Protein AF-A0A955DBL5-F1 (afdb_monomer_lite)

Radius of gyration: 21.79 Å; chains: 1; bounding box: 39×86×60 Å

Foldseek 3Di:
DDDDDDDDDDDDDDDDDDPPPDDPPVPFPLADPPPPQPAQDQDPPQQRWWWFQFPVRDTDTDSADEADPVQWPVVLLVQLVCLLVVDDDLVVSLVSNLVSLQVQFQADFQPDPVLLVLVVVVCVVLVNDDRNRRKTWPQDSVNSSVCSVFSKIKGKKWKAAHHDQQRWWKFKDKPNHTTTIHTHYHVTGIRIDTDGPPDKIKIKIATRDDSPDAHWMWIQHNRGIITGHGHDHGDMDIHTYDPDD

pLDDT: mean 73.77, std 20.15, range [29.73, 94.12]

Sequence (245 aa):
MIAAGLAAVGWFAWTGTHPPASLDETQFPNWSAHVEPVTASYDPQGSANLRHVSPGGAISSVGSIGFGDADLDRETTGRIRAVLAGGGTPDEQASQAVAIMKAANPLPAITDPAALKSATEKAKAIGMTYDVAAPEPSVTDGMARGVLRGDPSFVHVFLFDNCAQDGDVVLVKINGSPFAMVPITHIGTTVSVPVPAGGATTISIEGVHDGGGGITVACRTSRGDYFTRVMAPGDEQPIGIAGGR

Structure (mmCIF, N/CA/C/O backbone):
data_AF-A0A955DBL5-F1
#
_entry.id   AF-A0A955DBL5-F1
#
loop_
_atom_site.group_PDB
_atom_site.id
_atom_site.type_symbol
_atom_site.label_atom_id
_atom_site.label_alt_id
_atom_site.label_comp_id
_atom_site.label_asym_id
_atom_site.label_entity_id
_atom_site.label_seq_id
_atom_site.pdbx_PDB_ins_code
_atom_site.Cartn_x
_atom_site.Cartn_y
_atom_site.Cartn_z
_atom_site.occupancy
_atom_site.B_iso_or_equiv
_atom_site.auth_seq_id
_atom_site.auth_comp_id
_atom_site.auth_asym_id
_atom_site.auth_atom_id
_atom_site.pdbx_PDB_model_num
ATOM 1 N N . MET A 1 1 ? -5.164 65.889 -15.338 1.00 34.78 1 MET A N 1
ATOM 2 C CA . MET A 1 1 ? -4.924 65.846 -16.799 1.00 34.78 1 MET A CA 1
ATOM 3 C C . MET A 1 1 ? -4.276 64.499 -17.093 1.00 34.78 1 MET A C 1
ATOM 5 O O . MET A 1 1 ? -3.331 64.180 -16.391 1.00 34.78 1 MET A O 1
ATOM 9 N N . ILE A 1 2 ? -5.007 63.573 -17.734 1.00 33.62 2 ILE A N 1
ATOM 10 C CA . ILE A 1 2 ? -4.854 63.149 -19.153 1.00 33.62 2 ILE A CA 1
ATOM 11 C C . ILE A 1 2 ? -3.461 62.549 -19.419 1.00 33.62 2 ILE A C 1
ATOM 13 O O . ILE A 1 2 ? -2.484 63.207 -19.105 1.00 33.62 2 ILE A O 1
ATOM 17 N N . ALA A 1 3 ? -3.236 61.441 -20.122 1.00 34.56 3 ALA A N 1
ATOM 18 C CA . ALA A 1 3 ? -3.919 60.202 -20.519 1.00 34.56 3 ALA A CA 1
ATOM 19 C C . ALA A 1 3 ? -2.928 59.512 -21.490 1.00 34.56 3 ALA A C 1
ATOM 21 O O . ALA A 1 3 ? -2.175 60.224 -22.147 1.00 34.56 3 ALA A O 1
ATOM 22 N N . ALA A 1 4 ? -3.040 58.182 -21.640 1.00 37.19 4 ALA A N 1
ATOM 23 C CA . ALA A 1 4 ? -2.564 57.351 -22.767 1.00 37.19 4 ALA A CA 1
ATOM 24 C C . ALA A 1 4 ? -1.036 57.317 -23.030 1.00 37.19 4 ALA A C 1
ATOM 26 O O . ALA A 1 4 ? -0.356 58.327 -23.008 1.00 37.19 4 ALA A O 1
ATOM 27 N N . GLY A 1 5 ? -0.376 56.195 -23.305 1.00 30.97 5 GLY A N 1
ATOM 28 C CA . GLY A 1 5 ? -0.800 54.897 -23.822 1.00 30.97 5 GLY A CA 1
ATOM 29 C C . GLY A 1 5 ? 0.126 54.551 -24.994 1.00 30.97 5 GLY A C 1
ATOM 30 O O . GLY A 1 5 ? 0.326 55.405 -25.848 1.00 30.97 5 GLY A O 1
ATOM 31 N N . LEU A 1 6 ? 0.699 53.344 -25.025 1.00 32.66 6 LEU A N 1
ATOM 32 C CA . LEU A 1 6 ? 0.884 52.523 -26.232 1.00 32.66 6 LEU A CA 1
ATOM 33 C C . LEU A 1 6 ? 1.593 51.208 -25.890 1.00 32.66 6 LEU A C 1
ATOM 35 O O . LEU A 1 6 ? 2.616 51.170 -25.213 1.00 32.66 6 LEU A O 1
ATOM 39 N N . ALA A 1 7 ? 0.980 50.136 -26.376 1.00 37.91 7 ALA A N 1
ATOM 40 C CA . ALA A 1 7 ? 1.424 48.760 -26.297 1.00 37.91 7 ALA A CA 1
ATOM 41 C C . ALA A 1 7 ? 2.537 48.469 -27.314 1.00 37.91 7 ALA A C 1
ATOM 43 O O . ALA A 1 7 ? 2.541 49.023 -28.412 1.00 37.91 7 ALA A O 1
ATOM 44 N N . ALA A 1 8 ? 3.396 47.505 -26.988 1.00 33.94 8 ALA A N 1
ATOM 45 C CA . ALA A 1 8 ? 4.136 46.732 -27.976 1.00 33.94 8 ALA A CA 1
ATOM 46 C C . ALA A 1 8 ? 4.040 45.251 -27.593 1.00 33.94 8 ALA A C 1
ATOM 48 O O . ALA A 1 8 ? 4.604 44.800 -26.599 1.00 33.94 8 ALA A O 1
ATOM 49 N N . VAL A 1 9 ? 3.248 44.523 -28.377 1.00 39.44 9 VAL A N 1
ATOM 50 C CA . VAL A 1 9 ? 3.095 43.070 -28.339 1.00 39.44 9 VAL A CA 1
ATOM 51 C C . VAL A 1 9 ? 4.329 42.467 -29.006 1.00 39.44 9 VAL A C 1
ATOM 53 O O . VAL A 1 9 ? 4.507 42.599 -30.214 1.00 39.44 9 VAL A O 1
ATOM 56 N N . GLY A 1 10 ? 5.193 41.828 -28.219 1.00 29.73 10 GLY A N 1
ATOM 57 C CA . GLY A 1 10 ? 6.294 41.016 -28.727 1.00 29.73 10 GLY A CA 1
ATOM 58 C C . GLY A 1 10 ? 5.822 39.586 -28.963 1.00 29.73 10 GLY A C 1
ATOM 59 O O . GLY A 1 10 ? 5.636 38.831 -28.014 1.00 29.73 10 GLY A O 1
ATOM 60 N N . TRP A 1 11 ? 5.617 39.225 -30.229 1.00 30.78 11 TRP A N 1
ATOM 61 C CA . TRP A 1 11 ? 5.522 37.837 -30.675 1.00 30.78 11 TRP A CA 1
ATOM 62 C C . TRP A 1 11 ? 6.823 37.099 -30.333 1.00 30.78 11 TRP A C 1
ATOM 64 O O . TRP A 1 11 ? 7.868 37.411 -30.902 1.00 30.78 11 TRP A O 1
ATOM 74 N N . PHE A 1 12 ? 6.760 36.096 -29.457 1.00 33.59 12 PHE A N 1
ATOM 75 C CA . PHE A 1 12 ? 7.783 35.055 -29.401 1.00 33.59 12 PHE A CA 1
ATOM 76 C C . PHE A 1 12 ? 7.292 33.852 -30.197 1.00 33.59 12 PHE A C 1
ATOM 78 O O . PHE A 1 12 ? 6.294 33.216 -29.859 1.00 33.59 12 PHE A O 1
ATOM 85 N N . ALA A 1 13 ? 7.997 33.589 -31.294 1.00 31.33 13 ALA A N 1
ATOM 86 C CA . ALA A 1 13 ? 7.850 32.391 -32.093 1.00 31.33 13 ALA A CA 1
ATOM 87 C C . ALA A 1 13 ? 8.197 31.168 -31.234 1.00 31.33 13 ALA A C 1
ATOM 89 O O . ALA A 1 13 ? 9.297 31.054 -30.697 1.00 31.33 13 ALA A O 1
ATOM 90 N N . TRP A 1 14 ? 7.232 30.264 -31.105 1.00 33.47 14 TRP A N 1
ATOM 91 C CA . TRP A 1 14 ? 7.403 28.953 -30.501 1.00 33.47 14 TRP A CA 1
ATOM 92 C C . TRP A 1 14 ? 8.146 28.056 -31.496 1.00 33.47 14 TRP A C 1
ATOM 94 O O . TRP A 1 14 ? 7.562 27.537 -32.445 1.00 33.47 14 TRP A O 1
ATOM 104 N N . THR A 1 15 ? 9.458 27.923 -31.314 1.00 36.88 15 THR A N 1
ATOM 105 C CA . THR A 1 15 ? 10.279 26.933 -32.016 1.00 36.88 15 THR A CA 1
ATOM 106 C C . THR A 1 15 ? 10.613 25.804 -31.050 1.00 36.88 15 THR A C 1
ATOM 108 O O . THR A 1 15 ? 11.369 26.020 -30.110 1.00 36.88 15 THR A O 1
ATOM 111 N N . GLY A 1 16 ? 10.033 24.627 -31.298 1.00 33.28 16 GLY A N 1
ATOM 112 C CA . GLY A 1 16 ? 10.517 23.313 -30.865 1.00 33.28 16 GLY A CA 1
ATOM 113 C C . GLY A 1 16 ? 10.947 23.192 -29.405 1.00 33.28 16 GLY A C 1
ATOM 114 O O . GLY A 1 16 ? 12.122 23.342 -29.082 1.00 33.28 16 GLY A O 1
ATOM 115 N N . THR A 1 17 ? 10.020 22.812 -28.530 1.00 34.62 17 THR A N 1
ATOM 116 C CA . THR A 1 17 ? 10.381 22.232 -27.235 1.00 34.62 17 THR A CA 1
ATOM 117 C C . THR A 1 17 ? 11.065 20.889 -27.481 1.00 34.62 17 THR A C 1
ATOM 119 O O . THR A 1 17 ? 10.401 19.887 -27.744 1.00 34.62 17 THR A O 1
ATOM 122 N N . HIS A 1 18 ? 12.395 20.859 -27.397 1.00 32.03 18 HIS A N 1
ATOM 123 C CA . HIS A 1 18 ? 13.068 19.641 -26.966 1.00 32.03 18 HIS A CA 1
ATOM 124 C C . HIS A 1 18 ? 12.490 19.263 -25.592 1.00 32.03 18 HIS A C 1
ATOM 126 O O . HIS A 1 18 ? 12.343 20.161 -24.753 1.00 32.03 18 HIS A O 1
ATOM 132 N N . PRO A 1 19 ? 12.128 17.991 -25.344 1.00 35.56 19 PRO A N 1
ATOM 133 C CA . PRO A 1 19 ? 11.861 17.557 -23.981 1.00 35.56 19 PRO A CA 1
ATOM 134 C C . PRO A 1 19 ? 13.089 17.901 -23.121 1.00 35.56 19 PRO A C 1
ATOM 136 O O . PRO A 1 19 ? 14.216 17.837 -23.631 1.00 35.56 19 PRO A O 1
ATOM 139 N N . PRO A 1 20 ? 12.905 18.336 -21.860 1.00 42.91 20 PRO A N 1
ATOM 140 C CA . PRO A 1 20 ? 14.033 18.564 -20.966 1.00 42.91 20 PRO A CA 1
ATOM 141 C C . PRO A 1 20 ? 14.904 17.306 -20.951 1.00 42.91 20 PRO A C 1
ATOM 143 O O . PRO A 1 20 ? 14.376 16.196 -20.978 1.00 42.91 20 PRO A O 1
ATOM 146 N N . ALA A 1 21 ? 16.228 17.492 -20.983 1.00 43.44 21 ALA A N 1
ATOM 147 C CA . ALA A 1 21 ? 17.183 16.391 -20.943 1.00 43.44 21 ALA A CA 1
ATOM 148 C C . ALA A 1 21 ? 16.778 15.424 -19.824 1.00 43.44 21 ALA A C 1
ATOM 150 O O . ALA A 1 21 ? 16.619 15.853 -18.679 1.00 43.44 21 ALA A O 1
ATOM 151 N N . SER A 1 22 ? 16.559 14.157 -20.181 1.00 47.81 22 SER A N 1
ATOM 152 C CA . SER A 1 22 ? 16.292 13.082 -19.229 1.00 47.81 22 SER A CA 1
ATOM 153 C C . SER A 1 22 ? 17.330 13.170 -18.115 1.00 47.81 22 SER A C 1
ATOM 155 O O . SER A 1 22 ? 18.531 13.227 -18.396 1.00 47.81 22 SER A O 1
ATOM 157 N N . LEU A 1 23 ? 16.870 13.259 -16.867 1.00 47.00 23 LEU A N 1
ATOM 158 C CA . LEU A 1 23 ? 17.751 13.206 -15.705 1.00 47.00 23 LEU A CA 1
ATOM 159 C C . LEU A 1 23 ? 18.610 11.944 -15.827 1.00 47.00 23 LEU A C 1
ATOM 161 O O . LEU A 1 23 ? 18.081 10.887 -16.142 1.00 47.00 23 LEU A O 1
ATOM 165 N N . ASP A 1 24 ? 19.923 12.052 -15.622 1.00 53.31 24 ASP A N 1
ATOM 166 C CA . ASP A 1 24 ? 20.815 10.889 -15.637 1.00 53.31 24 ASP A CA 1
ATOM 167 C C . ASP A 1 24 ? 20.420 9.937 -14.500 1.00 53.31 24 ASP A C 1
ATOM 169 O O . ASP A 1 24 ? 20.676 10.203 -13.329 1.00 53.31 24 ASP A O 1
ATOM 173 N N . GLU A 1 25 ? 19.726 8.855 -14.833 1.00 42.34 25 GLU A N 1
ATOM 174 C CA . GLU A 1 25 ? 19.093 7.944 -13.874 1.00 42.34 25 GLU A CA 1
ATOM 175 C C . GLU A 1 25 ? 20.112 7.181 -13.014 1.00 42.34 25 GLU A C 1
ATOM 177 O O . GLU A 1 25 ? 19.779 6.715 -11.924 1.00 42.34 25 GLU A O 1
ATOM 182 N N . THR A 1 26 ? 21.379 7.132 -13.441 1.00 48.72 26 THR A N 1
ATOM 183 C CA . THR A 1 26 ? 22.472 6.462 -12.716 1.00 48.72 26 THR A CA 1
ATOM 184 C C . THR A 1 26 ? 22.839 7.139 -11.395 1.00 48.72 26 THR A C 1
ATOM 186 O O . THR A 1 26 ? 23.546 6.559 -10.569 1.00 48.72 26 THR A O 1
ATOM 189 N N . GLN A 1 27 ? 22.351 8.362 -11.169 1.00 47.06 27 GLN A N 1
ATOM 190 C CA . GLN A 1 27 ? 22.650 9.145 -9.972 1.00 47.06 27 GLN A CA 1
ATOM 191 C C . GLN A 1 27 ? 21.804 8.758 -8.746 1.00 47.06 27 GLN A C 1
ATOM 193 O O . GLN A 1 27 ? 22.094 9.217 -7.638 1.00 47.06 27 GLN A O 1
ATOM 198 N N . PHE A 1 28 ? 20.755 7.945 -8.912 1.00 46.59 28 PHE A N 1
ATOM 199 C CA . PHE A 1 28 ? 19.889 7.555 -7.801 1.00 46.59 28 PHE A CA 1
ATOM 200 C C . PHE A 1 28 ? 20.474 6.358 -7.026 1.00 46.59 28 PHE A C 1
ATOM 202 O O . PHE A 1 28 ? 20.831 5.353 -7.637 1.00 46.59 28 PHE A O 1
ATOM 209 N N . PRO A 1 29 ? 20.546 6.398 -5.677 1.00 44.19 29 PRO A N 1
ATOM 210 C CA . PRO A 1 29 ? 21.153 5.327 -4.871 1.00 44.19 29 PRO A CA 1
ATOM 211 C C . PRO A 1 29 ? 20.484 3.952 -5.004 1.00 44.19 29 PRO A C 1
ATOM 213 O O . PRO A 1 29 ? 21.064 2.942 -4.614 1.00 44.19 29 PRO A O 1
ATOM 216 N N . ASN A 1 30 ? 19.246 3.916 -5.496 1.00 44.81 30 ASN A N 1
ATOM 217 C CA . ASN A 1 30 ? 18.464 2.706 -5.734 1.00 44.81 30 ASN A CA 1
ATOM 218 C C . ASN A 1 30 ? 18.531 2.220 -7.195 1.00 44.81 30 ASN A C 1
ATOM 220 O O . ASN A 1 30 ? 17.931 1.191 -7.504 1.00 44.81 30 ASN A O 1
ATOM 224 N N . TRP A 1 31 ? 19.233 2.938 -8.076 1.00 39.38 31 TRP A N 1
ATOM 225 C CA . TRP A 1 31 ? 19.477 2.517 -9.451 1.00 39.38 31 TRP A CA 1
ATOM 226 C C . TRP A 1 31 ? 20.479 1.352 -9.466 1.00 39.38 31 TRP A C 1
ATOM 228 O O . TRP A 1 31 ? 21.515 1.399 -8.800 1.00 39.38 31 TRP A O 1
ATOM 238 N N . SER A 1 32 ? 20.186 0.283 -10.212 1.00 44.44 32 SER A N 1
ATOM 239 C CA . SER A 1 32 ? 21.095 -0.863 -10.363 1.00 44.44 32 SER A CA 1
ATOM 240 C C . SER A 1 32 ? 21.189 -1.269 -11.828 1.00 44.44 32 SER A C 1
ATOM 242 O O . SER A 1 32 ? 20.179 -1.317 -12.511 1.00 44.44 32 SER A O 1
ATOM 244 N N . ALA A 1 33 ? 22.376 -1.622 -12.323 1.00 38.78 33 ALA A N 1
ATOM 245 C CA . ALA A 1 33 ? 22.594 -1.969 -13.735 1.00 38.78 33 ALA A CA 1
ATOM 246 C C . ALA A 1 33 ? 21.898 -3.276 -14.199 1.00 38.78 33 ALA A C 1
ATOM 248 O O . ALA A 1 33 ? 22.114 -3.724 -15.321 1.00 38.78 33 ALA A O 1
ATOM 249 N N . HIS A 1 34 ? 21.086 -3.907 -13.345 1.00 36.66 34 HIS A N 1
ATOM 250 C CA . HIS A 1 34 ? 20.399 -5.177 -13.599 1.00 36.66 34 HIS A CA 1
ATOM 251 C C . HIS A 1 34 ? 18.954 -5.010 -14.102 1.00 36.66 34 HIS A C 1
ATOM 253 O O . HIS A 1 34 ? 18.227 -6.000 -14.154 1.00 36.66 34 HIS A O 1
ATOM 259 N N . VAL A 1 35 ? 18.531 -3.793 -14.471 1.00 33.69 35 VAL A N 1
ATOM 260 C CA . VAL A 1 35 ? 17.202 -3.513 -15.046 1.00 33.69 35 VAL A CA 1
ATOM 261 C C . VAL A 1 35 ? 17.100 -4.009 -16.498 1.00 33.69 35 VAL A C 1
ATOM 263 O O . VAL A 1 35 ? 16.887 -3.242 -17.431 1.00 33.69 35 VAL A O 1
ATOM 266 N N . GLU A 1 36 ? 17.226 -5.314 -16.723 1.00 34.75 36 GLU A N 1
ATOM 267 C CA . GLU A 1 36 ? 16.328 -5.898 -17.718 1.00 34.75 36 GLU A CA 1
ATOM 268 C C . GLU A 1 36 ? 14.973 -6.069 -17.020 1.00 34.75 36 GLU A C 1
ATOM 270 O O . GLU A 1 36 ? 14.960 -6.466 -15.852 1.00 34.75 36 GLU A O 1
ATOM 275 N N . PRO A 1 37 ? 13.835 -5.752 -17.662 1.00 34.59 37 PRO A N 1
ATOM 276 C CA . PRO A 1 37 ? 12.520 -5.965 -17.069 1.00 34.59 37 PRO A CA 1
ATOM 277 C C . PRO A 1 37 ? 12.381 -7.441 -16.682 1.00 34.59 37 PRO A C 1
ATOM 279 O O . PRO A 1 37 ? 12.121 -8.308 -17.523 1.00 34.59 37 PRO A O 1
ATOM 282 N N . VAL A 1 38 ? 12.586 -7.749 -15.398 1.00 32.53 38 VAL A N 1
ATOM 283 C CA . VAL A 1 38 ? 12.439 -9.106 -14.880 1.00 32.53 38 VAL A CA 1
ATOM 284 C C . VAL A 1 38 ? 10.945 -9.386 -14.839 1.00 32.53 38 VAL A C 1
ATOM 286 O O . VAL A 1 38 ? 10.253 -9.104 -13.867 1.00 32.53 38 VAL A O 1
ATOM 289 N N . THR A 1 39 ? 10.425 -9.935 -15.930 1.00 33.94 39 THR A N 1
ATOM 290 C CA . THR A 1 39 ? 9.013 -10.281 -16.035 1.00 33.94 39 THR A CA 1
ATOM 291 C C . THR A 1 39 ? 8.706 -11.448 -15.094 1.00 33.94 39 THR A C 1
ATOM 293 O O . THR A 1 39 ? 9.180 -12.582 -15.242 1.00 33.94 39 THR A O 1
ATOM 296 N N . ALA A 1 40 ? 7.893 -11.168 -14.081 1.00 36.78 40 ALA A N 1
ATOM 297 C CA . ALA A 1 40 ? 7.160 -12.191 -13.357 1.00 36.78 40 ALA A CA 1
ATOM 298 C C . ALA A 1 40 ? 6.182 -12.875 -14.331 1.00 36.78 40 ALA A C 1
ATOM 300 O O . ALA A 1 40 ? 5.354 -12.224 -14.967 1.00 36.78 40 ALA A O 1
ATOM 301 N N . SER A 1 41 ? 6.303 -14.194 -14.500 1.00 31.52 41 SER A N 1
ATOM 302 C CA . SER A 1 41 ? 5.388 -14.973 -15.336 1.00 31.52 41 SER A CA 1
ATOM 303 C C . SER A 1 41 ? 4.029 -15.066 -14.640 1.00 31.52 41 SER A C 1
ATOM 305 O O . SER A 1 41 ? 3.903 -15.744 -13.617 1.00 31.52 41 SER A O 1
ATOM 307 N N . TYR A 1 42 ? 3.030 -14.377 -15.191 1.00 31.39 42 TYR A N 1
ATOM 308 C CA . TYR A 1 42 ? 1.641 -14.415 -14.738 1.00 31.39 42 TYR A CA 1
ATOM 309 C C . TYR A 1 42 ? 1.090 -15.852 -14.786 1.00 31.39 42 TYR A C 1
ATOM 311 O O . TYR A 1 42 ? 1.044 -16.458 -15.856 1.00 31.39 42 TYR A O 1
ATOM 319 N N . ASP A 1 43 ? 0.680 -16.389 -13.631 1.00 35.19 43 ASP A N 1
ATOM 320 C CA . ASP A 1 43 ? -0.102 -17.625 -13.536 1.00 35.19 43 ASP A CA 1
ATOM 321 C C . ASP A 1 43 ? -1.586 -17.263 -13.326 1.00 35.19 43 ASP A C 1
ATOM 323 O O . ASP A 1 43 ? -1.938 -16.724 -12.270 1.00 35.19 43 ASP A O 1
ATOM 327 N N . PRO A 1 44 ? -2.470 -17.549 -14.299 1.00 35.12 44 PRO A N 1
ATOM 328 C CA . PRO A 1 44 ? -3.900 -17.275 -14.186 1.00 35.12 44 PRO A CA 1
ATOM 329 C C . PRO A 1 44 ? -4.629 -18.145 -13.140 1.00 35.12 44 PRO A C 1
ATOM 331 O O . PRO A 1 44 ? -5.812 -17.910 -12.899 1.00 35.12 44 PRO A O 1
ATOM 334 N N . GLN A 1 45 ? -3.976 -19.138 -12.513 1.00 32.25 45 GLN A N 1
ATOM 335 C CA . GLN A 1 45 ? -4.601 -20.078 -11.566 1.00 32.25 45 GLN A CA 1
ATOM 336 C C . GLN A 1 45 ? -4.441 -19.737 -10.070 1.00 32.25 45 GLN A C 1
ATOM 338 O O . GLN A 1 45 ? -4.828 -20.539 -9.221 1.00 32.25 45 GLN A O 1
ATOM 343 N N . GLY A 1 46 ? -3.979 -18.531 -9.715 1.00 38.31 46 GLY A N 1
ATOM 344 C CA . GLY A 1 46 ? -4.225 -17.979 -8.368 1.00 38.31 46 GLY A CA 1
ATOM 345 C C . GLY A 1 46 ? -3.038 -17.917 -7.400 1.00 38.31 46 GLY A C 1
ATOM 346 O O . GLY A 1 46 ? -3.245 -17.712 -6.208 1.00 38.31 46 GLY A O 1
ATOM 347 N N . SER A 1 47 ? -1.801 -18.004 -7.888 1.00 43.25 47 SER A N 1
ATOM 348 C CA . SER A 1 47 ? -0.610 -17.540 -7.163 1.00 43.25 47 SER A CA 1
ATOM 349 C C . SER A 1 47 ? 0.225 -16.714 -8.130 1.00 43.25 47 SER A C 1
ATOM 351 O O . SER A 1 47 ? 0.987 -17.259 -8.926 1.00 43.25 47 SER A O 1
ATOM 353 N N . ALA A 1 48 ? 0.051 -15.395 -8.118 1.00 53.97 48 ALA A N 1
ATOM 354 C CA . ALA A 1 48 ? 0.762 -14.530 -9.044 1.00 53.97 48 ALA A CA 1
ATOM 355 C C . ALA A 1 48 ? 2.254 -14.512 -8.671 1.00 53.97 48 ALA A C 1
ATOM 357 O O . ALA A 1 48 ? 2.650 -13.871 -7.702 1.00 53.97 48 ALA A O 1
ATOM 358 N N . ASN A 1 49 ? 3.058 -15.284 -9.409 1.00 67.75 49 ASN A N 1
ATOM 359 C CA . ASN A 1 49 ? 4.481 -15.479 -9.151 1.00 67.75 49 ASN A CA 1
ATOM 360 C C . ASN A 1 49 ? 5.217 -14.136 -9.158 1.00 67.75 49 ASN A C 1
ATOM 362 O O . ASN A 1 49 ? 5.459 -13.574 -10.221 1.00 67.75 49 ASN A O 1
ATOM 366 N N . LEU A 1 50 ? 5.610 -13.649 -7.986 1.00 77.88 50 LEU A N 1
ATOM 367 C CA . LEU A 1 50 ? 6.561 -12.558 -7.834 1.00 77.88 50 LEU A CA 1
ATOM 368 C C . LEU A 1 50 ? 7.966 -13.092 -8.105 1.00 77.88 50 LEU A C 1
ATOM 370 O O . LEU A 1 50 ? 8.276 -14.253 -7.811 1.00 77.88 50 LEU A O 1
ATOM 374 N N . ARG A 1 51 ? 8.839 -12.242 -8.637 1.00 84.38 51 ARG A N 1
ATOM 375 C CA . ARG A 1 51 ? 10.268 -12.551 -8.732 1.00 84.38 51 ARG A CA 1
ATOM 376 C C . ARG A 1 51 ? 10.945 -12.015 -7.487 1.00 84.38 51 ARG A C 1
ATOM 378 O O . ARG A 1 51 ? 10.927 -10.816 -7.257 1.00 84.38 51 ARG A O 1
ATOM 385 N N . HIS A 1 52 ? 11.505 -12.902 -6.677 1.00 87.44 52 HIS A N 1
ATOM 386 C CA . HIS A 1 52 ? 12.218 -12.546 -5.460 1.00 87.44 52 HIS A CA 1
ATOM 387 C C . HIS A 1 52 ? 13.721 -12.602 -5.701 1.00 87.44 52 HIS A C 1
ATOM 389 O O . HIS A 1 52 ? 14.242 -13.641 -6.106 1.00 87.44 52 HIS A O 1
ATOM 395 N N . VAL A 1 53 ? 14.402 -11.496 -5.427 1.00 86.88 53 VAL A N 1
ATOM 396 C CA . VAL A 1 53 ? 15.858 -11.394 -5.384 1.00 86.88 53 VAL A CA 1
ATOM 397 C C . VAL A 1 53 ? 16.260 -11.272 -3.920 1.00 86.88 53 VAL A C 1
ATOM 399 O O . VAL A 1 53 ? 15.984 -10.269 -3.264 1.00 86.88 53 VAL A O 1
ATOM 402 N N . SER A 1 54 ? 16.881 -12.320 -3.382 1.00 86.88 54 SER A N 1
ATOM 403 C CA . SER A 1 54 ? 17.337 -12.335 -1.991 1.00 86.88 54 SER A CA 1
ATOM 404 C C . SER A 1 54 ? 18.476 -11.330 -1.759 1.00 86.88 54 SER A C 1
ATOM 406 O O . SER A 1 54 ? 19.125 -10.910 -2.719 1.00 86.88 54 SER A O 1
ATOM 408 N N . PRO A 1 55 ? 18.821 -10.992 -0.501 1.00 83.44 55 PRO A N 1
ATOM 409 C CA . PRO A 1 55 ? 19.926 -10.075 -0.216 1.00 83.44 55 PRO A CA 1
ATOM 410 C C . PRO A 1 55 ? 21.282 -10.604 -0.711 1.00 83.44 55 PRO A C 1
ATOM 412 O O . PRO A 1 55 ? 22.204 -9.831 -0.941 1.00 83.44 55 PRO A O 1
ATOM 415 N N . GLY A 1 56 ? 21.405 -11.926 -0.891 1.00 83.38 56 GLY A N 1
ATOM 416 C CA . GLY A 1 56 ? 22.577 -12.574 -1.486 1.00 83.38 56 GLY A CA 1
ATOM 417 C C . GLY A 1 56 ? 22.542 -12.662 -3.018 1.00 83.38 56 GLY A C 1
ATOM 418 O O . GLY A 1 56 ? 23.401 -13.326 -3.592 1.00 83.38 56 GLY A O 1
ATOM 419 N N . GLY A 1 57 ? 21.545 -12.063 -3.677 1.00 81.62 57 GLY A N 1
ATOM 420 C CA . GLY A 1 57 ? 21.386 -12.051 -5.134 1.00 81.62 57 GLY A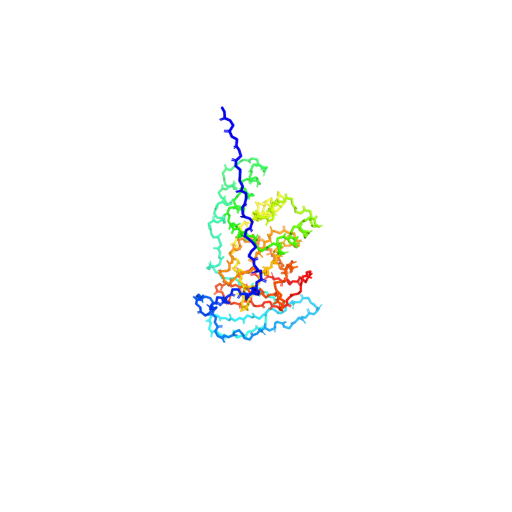 CA 1
ATOM 421 C C . GLY A 1 57 ? 20.754 -13.313 -5.732 1.00 81.62 57 GLY A C 1
ATOM 422 O O . GLY A 1 57 ? 20.685 -13.442 -6.952 1.00 81.62 57 GLY A O 1
ATOM 423 N N . ALA A 1 58 ? 20.286 -14.258 -4.909 1.00 81.44 58 ALA A N 1
ATOM 424 C CA . ALA A 1 58 ? 19.616 -15.456 -5.415 1.00 81.44 58 ALA A CA 1
ATOM 425 C C . ALA A 1 58 ? 18.210 -15.109 -5.920 1.00 81.44 58 ALA A C 1
ATOM 427 O O . ALA A 1 58 ? 17.441 -14.473 -5.201 1.00 81.44 58 ALA A O 1
ATOM 428 N N . ILE A 1 59 ? 17.873 -15.567 -7.126 1.00 85.88 59 ILE A N 1
ATOM 429 C CA . ILE A 1 59 ? 16.591 -15.285 -7.778 1.00 85.88 59 ILE A CA 1
ATOM 430 C C . ILE A 1 59 ? 15.661 -16.492 -7.634 1.00 85.88 59 ILE A C 1
ATOM 432 O O . ILE A 1 59 ? 16.050 -17.622 -7.933 1.00 85.88 59 ILE A O 1
ATOM 436 N N . SER A 1 60 ? 14.421 -16.259 -7.211 1.00 83.12 60 SER A N 1
ATOM 437 C CA . SER A 1 60 ? 13.378 -17.285 -7.116 1.00 83.12 60 SER A CA 1
ATOM 438 C C . SER A 1 60 ? 12.006 -16.746 -7.527 1.00 83.12 60 SER A C 1
ATOM 440 O O . SER A 1 60 ? 11.801 -15.537 -7.628 1.00 83.12 60 SER A O 1
ATOM 442 N N . SER A 1 61 ? 11.064 -17.645 -7.808 1.00 83.56 61 SER A N 1
ATOM 443 C CA . SER A 1 61 ? 9.653 -17.297 -7.992 1.00 83.56 61 SER A CA 1
ATOM 444 C C . SER A 1 61 ? 8.888 -17.636 -6.721 1.00 83.56 61 SER A C 1
ATOM 446 O O . SER A 1 61 ? 8.998 -18.756 -6.223 1.00 83.56 61 SER A O 1
ATOM 448 N N . VAL A 1 62 ? 8.130 -16.675 -6.199 1.00 77.38 62 VAL A N 1
ATOM 449 C CA . VAL A 1 62 ? 7.405 -16.804 -4.929 1.00 77.38 62 VAL A CA 1
ATOM 450 C C . VAL A 1 62 ? 5.953 -16.358 -5.086 1.00 77.38 62 VAL A C 1
ATOM 452 O O . VAL A 1 62 ? 5.658 -15.460 -5.865 1.00 77.38 62 VAL A O 1
ATOM 455 N N . GLY A 1 63 ? 5.036 -16.963 -4.330 1.00 72.50 63 GLY A N 1
ATOM 456 C CA . GLY A 1 63 ? 3.617 -16.572 -4.325 1.00 72.50 63 GLY A CA 1
ATOM 457 C C . GLY A 1 63 ? 3.275 -15.433 -3.354 1.00 72.50 63 GLY A C 1
ATOM 458 O O . GLY A 1 63 ? 2.137 -14.975 -3.312 1.00 72.50 63 GLY A O 1
ATOM 459 N N . SER A 1 64 ? 4.236 -14.992 -2.538 1.00 74.50 64 SER A N 1
ATOM 460 C CA . SER A 1 64 ? 4.020 -14.003 -1.476 1.00 74.50 64 SER A CA 1
ATOM 461 C C . SER A 1 64 ? 5.305 -13.264 -1.125 1.00 74.50 64 SER A C 1
ATOM 463 O O . SER A 1 64 ? 6.395 -13.831 -1.231 1.00 74.50 64 SER A O 1
ATOM 465 N N . ILE A 1 65 ? 5.166 -12.045 -0.609 1.00 77.00 65 ILE A N 1
ATOM 466 C CA . ILE A 1 65 ? 6.277 -11.297 -0.026 1.00 77.00 65 ILE A CA 1
ATOM 467 C C . ILE A 1 65 ? 6.550 -11.814 1.381 1.00 77.00 65 ILE A C 1
ATOM 469 O O . ILE A 1 65 ? 5.647 -11.960 2.210 1.00 77.00 65 ILE A O 1
ATOM 473 N N . GLY A 1 66 ? 7.818 -12.113 1.639 1.00 74.31 66 GLY A N 1
ATOM 474 C CA . GLY A 1 66 ? 8.307 -12.463 2.958 1.00 74.31 66 GLY A CA 1
ATOM 475 C C . GLY A 1 66 ? 8.787 -11.230 3.716 1.00 74.31 66 GLY A C 1
ATOM 476 O O . GLY A 1 66 ? 9.550 -10.423 3.183 1.00 74.31 66 GLY A O 1
ATOM 477 N N . PHE A 1 67 ? 8.417 -11.158 4.991 1.00 75.62 67 PHE A N 1
ATOM 478 C CA . PHE A 1 67 ? 8.857 -10.127 5.929 1.00 75.62 67 PHE A CA 1
ATOM 479 C C . PHE A 1 67 ? 9.702 -10.753 7.043 1.00 75.62 67 PHE A C 1
ATOM 481 O O . PHE A 1 67 ? 9.495 -11.909 7.428 1.00 75.62 67 PHE A O 1
ATOM 488 N N . GLY A 1 68 ? 10.685 -10.006 7.529 1.00 71.56 68 GLY A N 1
ATOM 489 C CA . GLY A 1 68 ? 11.478 -10.319 8.713 1.00 71.56 68 GLY A CA 1
ATOM 490 C C . GLY A 1 68 ? 11.221 -9.324 9.844 1.00 71.56 68 GLY A C 1
ATOM 491 O O . GLY A 1 68 ? 10.488 -8.352 9.689 1.00 71.56 68 GLY A O 1
ATOM 492 N N . ASP A 1 69 ? 11.873 -9.540 10.986 1.00 74.25 69 ASP A N 1
ATOM 493 C CA . ASP A 1 69 ? 11.703 -8.695 12.179 1.00 74.25 69 ASP A CA 1
ATOM 494 C C . ASP A 1 69 ? 12.061 -7.220 11.954 1.00 74.25 69 ASP A C 1
ATOM 496 O O . ASP A 1 69 ? 11.545 -6.348 12.658 1.00 74.25 69 ASP A O 1
ATOM 500 N N . ALA A 1 70 ? 12.953 -6.948 10.998 1.00 79.00 70 ALA A N 1
ATOM 501 C CA . ALA A 1 70 ? 13.366 -5.599 10.622 1.00 79.00 70 ALA A CA 1
ATOM 502 C C . ALA A 1 70 ? 12.287 -4.838 9.833 1.00 79.00 70 ALA A C 1
ATOM 504 O O . ALA A 1 70 ? 12.333 -3.614 9.785 1.00 79.00 70 ALA A O 1
ATOM 505 N N . ASP A 1 71 ? 11.307 -5.543 9.262 1.00 81.75 71 ASP A N 1
ATOM 506 C CA . ASP A 1 71 ? 10.194 -4.930 8.530 1.00 81.75 71 ASP A CA 1
ATOM 507 C C . ASP A 1 71 ? 9.026 -4.556 9.449 1.00 81.75 71 ASP A C 1
ATOM 509 O O . ASP A 1 71 ? 8.058 -3.946 9.001 1.00 81.75 71 ASP A O 1
ATOM 513 N N . LEU A 1 72 ? 9.076 -4.937 10.729 1.00 82.69 72 LEU A N 1
ATOM 514 C CA . LEU A 1 72 ? 8.015 -4.636 11.683 1.00 82.69 72 LEU A CA 1
ATOM 515 C C . LEU A 1 72 ? 7.980 -3.136 11.988 1.00 82.69 72 LEU A C 1
ATOM 517 O O . LEU A 1 72 ? 8.928 -2.584 12.551 1.00 82.69 72 LEU A O 1
ATOM 521 N N . ASP A 1 73 ? 6.835 -2.507 11.737 1.00 86.75 73 ASP A N 1
ATOM 522 C CA . ASP A 1 73 ? 6.565 -1.139 12.167 1.00 86.75 73 ASP A CA 1
ATOM 523 C C . ASP A 1 73 ? 6.188 -1.142 13.655 1.00 86.75 73 ASP A C 1
ATOM 525 O O . ASP A 1 73 ? 5.016 -1.166 14.062 1.00 86.75 73 ASP A O 1
ATOM 529 N N . ARG A 1 74 ? 7.224 -1.186 14.495 1.00 83.75 74 ARG A N 1
ATOM 530 C CA . ARG A 1 74 ? 7.088 -1.227 15.956 1.00 83.75 74 ARG A CA 1
ATOM 531 C C . ARG A 1 74 ? 6.534 0.075 16.521 1.00 83.75 74 ARG A C 1
ATOM 533 O O . ARG A 1 74 ? 5.895 0.035 17.573 1.00 83.75 74 ARG A O 1
ATOM 540 N N . GLU A 1 75 ? 6.757 1.198 15.845 1.00 87.44 75 GLU A N 1
ATOM 541 C CA . GLU A 1 75 ? 6.267 2.501 16.288 1.00 87.44 75 GLU A CA 1
ATOM 542 C C . GLU A 1 75 ? 4.743 2.570 16.163 1.00 87.44 75 GLU A C 1
ATOM 544 O O . GLU A 1 75 ? 4.050 2.762 17.168 1.00 87.44 75 GLU A O 1
ATOM 549 N N . THR A 1 76 ? 4.208 2.336 14.964 1.00 86.88 76 THR A N 1
ATOM 550 C CA . THR A 1 76 ? 2.761 2.337 14.709 1.00 86.88 76 THR A CA 1
ATOM 551 C C . THR A 1 76 ? 2.073 1.267 15.544 1.00 86.88 76 THR A C 1
ATOM 553 O O . THR A 1 76 ? 1.079 1.550 16.218 1.00 86.88 76 THR A O 1
ATOM 556 N N . THR A 1 77 ? 2.658 0.066 15.602 1.00 85.06 77 THR A N 1
ATOM 557 C CA . THR A 1 77 ? 2.197 -1.023 16.477 1.00 85.06 77 THR A CA 1
ATOM 558 C C . THR A 1 77 ? 2.093 -0.569 17.937 1.00 85.06 77 THR A C 1
ATOM 560 O O . THR A 1 77 ? 1.059 -0.761 18.581 1.00 85.06 77 THR A O 1
ATOM 563 N N . GLY A 1 78 ? 3.141 0.063 18.475 1.00 83.81 78 GLY A N 1
ATOM 564 C CA . GLY A 1 78 ? 3.174 0.550 19.853 1.00 83.81 78 GLY A CA 1
ATOM 565 C C . GLY A 1 78 ? 2.126 1.629 20.127 1.00 83.81 78 GLY A C 1
ATOM 566 O O . GLY A 1 78 ? 1.424 1.559 21.138 1.00 83.81 78 GLY A O 1
ATOM 567 N N . ARG A 1 79 ? 1.961 2.585 19.205 1.00 90.12 79 ARG A N 1
ATOM 568 C CA . ARG A 1 79 ? 0.964 3.662 19.316 1.00 90.12 79 ARG A CA 1
ATOM 569 C C . ARG A 1 79 ? -0.466 3.122 19.311 1.00 90.12 79 ARG A C 1
ATOM 571 O O . ARG A 1 79 ? -1.260 3.527 20.155 1.00 90.12 79 ARG A O 1
ATOM 578 N N . ILE A 1 80 ? -0.788 2.171 18.433 1.00 86.38 80 ILE A N 1
ATOM 579 C CA . ILE A 1 80 ? -2.114 1.531 18.403 1.00 86.38 80 ILE A CA 1
ATOM 580 C C . ILE A 1 80 ? -2.373 0.734 19.689 1.00 86.38 80 ILE A C 1
ATOM 582 O O . ILE A 1 80 ? -3.455 0.823 20.270 1.00 86.38 80 ILE A O 1
ATOM 586 N N . ARG A 1 81 ? -1.374 -0.002 20.191 1.00 85.88 81 ARG A N 1
ATOM 587 C CA . ARG A 1 81 ? -1.495 -0.717 21.473 1.00 85.88 81 ARG A CA 1
ATOM 588 C C . ARG A 1 81 ? -1.708 0.235 22.652 1.00 85.88 81 ARG A C 1
ATOM 590 O O . ARG A 1 81 ? -2.465 -0.097 23.560 1.00 85.88 81 ARG A O 1
ATOM 597 N N . ALA A 1 82 ? -1.099 1.420 22.629 1.00 87.31 82 ALA A N 1
ATOM 598 C CA . ALA A 1 82 ? -1.330 2.442 23.646 1.00 87.31 82 ALA A CA 1
ATOM 599 C C . ALA A 1 82 ? -2.779 2.964 23.629 1.00 87.31 82 ALA A C 1
ATOM 601 O O . ALA A 1 82 ? -3.366 3.124 24.697 1.00 87.31 82 ALA A O 1
ATOM 602 N N . VAL A 1 83 ? -3.383 3.150 22.446 1.00 88.19 83 VAL A N 1
ATOM 603 C CA . VAL A 1 83 ? -4.812 3.509 22.312 1.00 88.19 83 VAL A CA 1
ATOM 604 C C . VAL A 1 83 ? -5.713 2.445 22.944 1.00 88.19 83 VAL A C 1
ATOM 606 O O . VAL A 1 83 ? -6.644 2.777 23.676 1.00 88.19 83 VAL A O 1
ATOM 609 N N . LEU A 1 84 ? -5.416 1.162 22.716 1.00 83.06 84 LEU A N 1
ATOM 610 C CA . LEU A 1 84 ? -6.157 0.057 23.332 1.00 83.06 84 LEU A CA 1
ATOM 611 C C . LEU A 1 84 ? -6.015 0.039 24.861 1.00 83.06 84 LEU A C 1
ATOM 613 O O . LEU A 1 84 ? -6.996 -0.184 25.570 1.00 83.06 84 LEU A O 1
ATOM 617 N N . ALA A 1 85 ? -4.806 0.283 25.370 1.00 83.69 85 ALA A N 1
ATOM 618 C CA . ALA A 1 85 ? -4.510 0.247 26.801 1.00 83.69 85 ALA A CA 1
ATOM 619 C C . ALA A 1 85 ? -5.035 1.471 27.572 1.00 83.69 85 ALA A C 1
ATOM 621 O O . ALA A 1 85 ? -5.326 1.360 28.762 1.00 83.69 85 ALA A O 1
ATOM 622 N N . GLY A 1 86 ? -5.155 2.629 26.916 1.00 83.81 86 GLY A N 1
ATOM 623 C CA . GLY A 1 86 ? -5.545 3.899 27.540 1.00 83.81 86 GLY A CA 1
ATOM 624 C C . GLY A 1 86 ? -7.002 3.981 28.006 1.00 83.81 86 GLY A C 1
ATOM 625 O O . GLY A 1 86 ? -7.363 4.940 28.687 1.00 83.81 86 GLY A O 1
ATOM 626 N N . GLY A 1 87 ? -7.837 2.990 27.675 1.00 75.81 87 GLY A N 1
ATOM 627 C CA . GLY A 1 87 ? -9.284 3.056 27.890 1.00 75.81 87 GLY A CA 1
ATOM 628 C C . GLY A 1 87 ? -9.973 4.033 26.928 1.00 75.81 87 GLY A C 1
ATOM 629 O O . GLY A 1 87 ? -9.340 4.611 26.049 1.00 75.81 87 GLY A O 1
ATOM 630 N N . GLY A 1 88 ? -11.292 4.181 27.054 1.00 87.38 88 GLY A N 1
ATOM 631 C CA . GLY A 1 88 ? -12.118 4.998 26.156 1.00 87.38 88 GLY A CA 1
ATOM 632 C C . GLY A 1 88 ? -13.221 4.191 25.479 1.00 87.38 88 GLY A C 1
ATOM 633 O O . GLY A 1 88 ? -13.286 2.963 25.590 1.00 87.38 88 GLY A O 1
ATOM 634 N N . THR A 1 89 ? -14.127 4.886 24.805 1.00 92.06 89 THR A N 1
ATOM 635 C CA . THR A 1 89 ? -15.176 4.230 24.024 1.00 92.06 89 THR A CA 1
ATOM 636 C C . THR A 1 89 ? -14.592 3.613 22.745 1.00 92.06 89 THR A C 1
ATOM 638 O O . THR A 1 89 ? -13.594 4.110 22.215 1.00 92.06 89 THR A O 1
ATOM 641 N N . PRO A 1 90 ? -15.215 2.556 22.190 1.00 89.25 90 PRO A N 1
ATOM 642 C CA . PRO A 1 90 ? -14.766 1.963 20.929 1.00 89.25 90 PRO A CA 1
ATOM 643 C C . PRO A 1 90 ? -14.661 2.961 19.766 1.00 89.25 90 PRO A C 1
ATOM 645 O O . PRO A 1 90 ? -13.807 2.800 18.896 1.00 89.25 90 PRO A O 1
ATOM 648 N N . ASP A 1 91 ? -15.508 3.991 19.749 1.00 89.62 91 ASP A N 1
ATOM 649 C CA . ASP A 1 91 ? -15.532 5.000 18.686 1.00 89.62 91 ASP A CA 1
ATOM 650 C C . ASP A 1 91 ? -14.380 6.011 18.829 1.00 89.62 91 ASP A C 1
ATOM 652 O O . ASP A 1 91 ? -13.740 6.375 17.838 1.00 89.62 91 ASP A O 1
ATOM 656 N N . GLU A 1 92 ? -14.043 6.408 20.060 1.00 91.81 92 GLU A N 1
ATOM 657 C CA . GLU A 1 92 ? -12.859 7.234 20.338 1.00 91.81 92 GLU A CA 1
ATOM 658 C C . GLU A 1 92 ? -11.571 6.490 19.977 1.00 91.81 92 GLU A C 1
ATOM 660 O O . GLU A 1 92 ? -10.685 7.053 19.330 1.00 91.81 92 GLU A O 1
ATOM 665 N N . GLN A 1 93 ? -11.482 5.209 20.343 1.00 90.62 93 GLN A N 1
ATOM 666 C CA . GLN A 1 93 ? -10.335 4.368 20.006 1.00 90.62 93 GLN A CA 1
ATOM 667 C C . GLN A 1 93 ? -10.191 4.194 18.490 1.00 90.62 93 GLN A C 1
ATOM 669 O O . GLN A 1 93 ? -9.088 4.336 17.962 1.00 90.62 93 GLN A O 1
ATOM 674 N N . ALA A 1 94 ? -11.293 3.942 17.775 1.00 89.50 94 ALA A N 1
ATOM 675 C CA . ALA A 1 94 ? -11.286 3.847 16.316 1.00 89.50 94 ALA A CA 1
ATOM 676 C C . ALA A 1 94 ? -10.801 5.151 15.667 1.00 89.50 94 ALA A C 1
ATOM 678 O O . ALA A 1 94 ? -9.932 5.112 14.799 1.00 89.50 94 ALA A O 1
ATOM 679 N N . SER A 1 95 ? -11.281 6.301 16.145 1.00 91.38 95 SER A N 1
ATOM 680 C CA . SER A 1 95 ? -10.874 7.617 15.636 1.00 91.38 95 SER A CA 1
ATOM 681 C C . SER A 1 95 ? -9.375 7.881 15.837 1.00 91.38 95 SER A C 1
ATOM 683 O O . SER A 1 95 ? -8.690 8.353 14.927 1.00 91.38 95 SER A O 1
ATOM 685 N N . GLN A 1 96 ? -8.830 7.529 17.006 1.00 92.44 96 GLN A N 1
ATOM 686 C CA . GLN A 1 96 ? -7.393 7.646 17.278 1.00 92.44 96 GLN A CA 1
ATOM 687 C C . GLN A 1 96 ? -6.566 6.681 16.420 1.00 92.44 96 GLN A C 1
ATOM 689 O O . GLN A 1 96 ? -5.517 7.065 15.899 1.00 92.44 96 GLN A O 1
ATOM 694 N N . ALA A 1 97 ? -7.043 5.449 16.226 1.00 90.25 97 ALA A N 1
ATOM 695 C CA . ALA A 1 97 ? -6.388 4.471 15.365 1.00 90.25 97 ALA A CA 1
ATOM 696 C C . ALA A 1 97 ? -6.338 4.931 13.901 1.00 90.25 97 ALA A C 1
ATOM 698 O O . ALA A 1 97 ? -5.282 4.832 13.278 1.00 90.25 97 ALA A O 1
ATOM 699 N N . VAL A 1 98 ? -7.424 5.514 13.379 1.00 91.19 98 VAL A N 1
ATOM 700 C CA . VAL A 1 98 ? -7.451 6.144 12.046 1.00 91.19 98 VAL A CA 1
ATOM 701 C C . VAL A 1 98 ? -6.371 7.220 11.936 1.00 91.19 98 VAL A C 1
ATOM 703 O O . VAL A 1 98 ? -5.586 7.203 10.988 1.00 91.19 98 VAL A O 1
ATOM 706 N N . ALA A 1 99 ? -6.282 8.125 12.916 1.00 91.75 99 ALA A N 1
ATOM 707 C CA . ALA A 1 99 ? -5.289 9.199 12.906 1.00 91.75 99 ALA A CA 1
ATOM 708 C C . ALA A 1 99 ? -3.844 8.666 12.929 1.00 91.75 99 ALA A C 1
ATOM 710 O O . ALA A 1 99 ? -2.986 9.173 12.207 1.00 91.75 99 ALA A O 1
ATOM 711 N N . ILE A 1 100 ? -3.575 7.623 13.720 1.00 92.12 100 ILE A N 1
ATOM 712 C CA . ILE A 1 100 ? -2.258 6.972 13.773 1.00 92.12 100 ILE A CA 1
ATOM 713 C C . ILE A 1 100 ? -1.923 6.312 12.433 1.00 92.12 100 ILE A C 1
ATOM 715 O O . ILE A 1 100 ? -0.833 6.534 11.913 1.00 92.12 100 ILE A O 1
ATOM 719 N N . MET A 1 101 ? -2.850 5.544 11.854 1.00 90.50 101 MET A N 1
ATOM 720 C CA . MET A 1 101 ? -2.628 4.856 10.579 1.00 90.50 101 MET A CA 1
ATOM 721 C C . MET A 1 101 ? -2.412 5.835 9.421 1.00 90.50 101 MET A C 1
ATOM 723 O O . MET A 1 101 ? -1.578 5.571 8.557 1.00 90.50 101 MET A O 1
ATOM 727 N N . LYS A 1 102 ? -3.110 6.977 9.420 1.00 90.94 102 LYS A N 1
ATOM 728 C CA . LYS A 1 102 ? -2.853 8.072 8.476 1.00 90.94 102 LYS A CA 1
ATOM 729 C C . LYS A 1 102 ? -1.460 8.667 8.663 1.00 90.94 102 LYS A C 1
ATOM 731 O O . LYS A 1 102 ? -0.709 8.770 7.701 1.00 90.94 102 LYS A O 1
ATOM 736 N N . ALA A 1 103 ? -1.087 8.992 9.900 1.00 90.81 103 ALA A N 1
ATOM 737 C CA . ALA A 1 103 ? 0.224 9.565 10.205 1.00 90.81 103 ALA A CA 1
ATOM 738 C C . ALA A 1 103 ? 1.395 8.615 9.885 1.00 90.81 103 ALA A C 1
ATOM 740 O O . ALA A 1 103 ? 2.477 9.082 9.545 1.00 90.81 103 ALA A O 1
ATOM 741 N N . ALA A 1 104 ? 1.182 7.299 9.977 1.00 89.75 104 ALA A N 1
ATOM 742 C CA . ALA A 1 104 ? 2.172 6.273 9.640 1.00 89.75 104 ALA A CA 1
ATOM 743 C C . ALA A 1 104 ? 2.418 6.113 8.128 1.00 89.75 104 ALA A C 1
ATOM 745 O O . ALA A 1 104 ? 3.325 5.391 7.722 1.00 89.75 104 ALA A O 1
ATOM 746 N N . ASN A 1 105 ? 1.600 6.755 7.293 1.00 90.19 105 ASN A N 1
ATOM 747 C CA . ASN A 1 105 ? 1.605 6.603 5.843 1.00 90.19 105 ASN A CA 1
ATOM 748 C C . ASN A 1 105 ? 1.606 7.981 5.158 1.00 90.19 105 ASN A C 1
ATOM 750 O O . ASN A 1 105 ? 0.608 8.357 4.540 1.00 90.19 105 ASN A O 1
ATOM 754 N N . PRO A 1 106 ? 2.696 8.763 5.270 1.00 87.50 106 PRO A N 1
ATOM 755 C CA . PRO A 1 106 ? 2.842 9.984 4.491 1.00 87.50 106 PRO A CA 1
ATOM 756 C C . PRO A 1 106 ? 3.018 9.613 3.014 1.00 87.50 106 PRO A C 1
ATOM 758 O O . PRO A 1 106 ? 4.077 9.135 2.610 1.00 87.50 106 PRO A O 1
ATOM 761 N N . LEU A 1 107 ? 1.973 9.801 2.210 1.00 87.06 107 LEU A N 1
ATOM 762 C CA . LEU A 1 107 ? 2.029 9.494 0.784 1.00 87.06 107 LEU A CA 1
ATOM 763 C C . LEU A 1 107 ? 2.544 10.717 0.008 1.00 87.06 107 LEU A C 1
ATOM 765 O O . LEU A 1 107 ? 2.118 11.844 0.283 1.00 87.06 107 LEU A O 1
ATOM 769 N N . PRO A 1 108 ? 3.454 10.532 -0.960 1.00 85.88 108 PRO A N 1
ATOM 770 C CA . PRO A 1 108 ? 3.880 11.616 -1.833 1.00 85.88 108 PRO A CA 1
ATOM 771 C C . PRO A 1 108 ? 2.733 12.098 -2.722 1.00 85.88 108 PRO A C 1
ATOM 773 O O . PRO A 1 108 ? 1.914 11.310 -3.191 1.00 85.88 108 PRO A O 1
ATOM 776 N N . ALA A 1 109 ? 2.698 13.406 -2.980 1.00 86.62 109 ALA A N 1
ATOM 777 C CA . ALA A 1 109 ? 1.712 14.010 -3.867 1.00 86.62 109 ALA A CA 1
ATOM 778 C C . ALA A 1 109 ? 1.870 13.511 -5.310 1.00 86.62 109 ALA A C 1
ATOM 780 O O . ALA A 1 109 ? 2.986 13.383 -5.816 1.00 86.62 109 ALA A O 1
ATOM 781 N N . ILE A 1 110 ? 0.743 13.297 -5.990 1.00 87.62 110 ILE A N 1
ATOM 782 C CA . ILE A 1 110 ? 0.721 13.019 -7.428 1.00 87.62 110 ILE A CA 1
ATOM 783 C C . ILE A 1 110 ? 0.853 14.360 -8.154 1.00 87.62 110 ILE A C 1
ATOM 785 O O . ILE A 1 110 ? -0.073 15.172 -8.149 1.00 87.62 110 ILE A O 1
ATOM 789 N N . THR A 1 111 ? 2.023 14.617 -8.735 1.00 85.88 111 THR A N 1
ATOM 790 C CA . THR A 1 111 ? 2.348 15.905 -9.369 1.00 85.88 111 THR A CA 1
ATOM 791 C C . THR A 1 111 ? 2.098 15.924 -10.872 1.00 85.88 111 THR A C 1
ATOM 793 O O . THR A 1 111 ? 1.878 17.002 -11.427 1.00 85.88 111 THR A O 1
ATOM 796 N N . ASP A 1 112 ? 2.107 14.764 -11.532 1.00 88.88 112 ASP A N 1
ATOM 797 C CA . ASP A 1 112 ? 1.808 14.677 -12.958 1.00 88.88 112 ASP A CA 1
ATOM 798 C C . ASP A 1 112 ? 0.299 14.898 -13.219 1.00 88.88 112 ASP A C 1
ATOM 800 O O . ASP A 1 112 ? -0.538 14.219 -12.613 1.00 88.88 112 ASP A O 1
ATOM 804 N N . PRO A 1 113 ? -0.094 15.831 -14.111 1.00 90.38 113 PRO A N 1
ATOM 805 C CA . PRO A 1 113 ? -1.504 16.119 -14.371 1.00 90.38 113 PRO A CA 1
ATOM 806 C C . PRO A 1 113 ? -2.307 14.951 -14.966 1.00 90.38 113 PRO A C 1
ATOM 808 O O . PRO A 1 113 ? -3.506 14.837 -14.689 1.00 90.38 113 PRO A O 1
ATOM 811 N N . ALA A 1 114 ? -1.695 14.102 -15.798 1.00 90.19 114 ALA A N 1
ATOM 812 C CA . ALA A 1 114 ? -2.373 12.963 -16.417 1.00 90.19 114 ALA A CA 1
ATOM 813 C C . ALA A 1 114 ? -2.577 11.828 -15.402 1.00 90.19 114 ALA A C 1
ATOM 815 O O . ALA A 1 114 ? -3.677 11.262 -15.311 1.00 90.19 114 ALA A O 1
ATOM 816 N N . ALA A 1 115 ? -1.564 11.578 -14.577 1.00 90.38 115 ALA A N 1
ATOM 817 C CA . ALA A 1 115 ? -1.623 10.682 -13.437 1.00 90.38 115 ALA A CA 1
ATOM 818 C C . ALA A 1 115 ? -2.672 11.143 -12.422 1.00 90.38 115 ALA A C 1
ATOM 820 O O . ALA A 1 115 ? -3.534 10.358 -12.020 1.00 90.38 115 ALA A O 1
ATOM 821 N N . LEU A 1 116 ? -2.685 12.436 -12.079 1.00 91.19 116 LEU A N 1
ATOM 822 C CA . LEU A 1 116 ? -3.654 13.015 -11.150 1.00 91.19 116 LEU A CA 1
ATOM 823 C C . LEU A 1 116 ? -5.087 12.867 -11.668 1.00 91.19 116 LEU A C 1
ATOM 825 O O . LEU A 1 116 ? -5.986 12.494 -10.909 1.00 91.19 116 LEU A O 1
ATOM 829 N N . LYS A 1 117 ? -5.315 13.110 -12.963 1.00 91.94 117 LYS A N 1
ATOM 830 C CA . LYS A 1 117 ? -6.624 12.897 -13.591 1.00 91.94 117 LYS A CA 1
ATOM 831 C C . LYS A 1 117 ? -7.061 11.433 -13.478 1.00 91.94 117 LYS A C 1
ATOM 833 O O . LYS A 1 117 ? -8.172 11.171 -13.020 1.00 91.94 117 LYS A O 1
ATOM 838 N N . SER A 1 118 ? -6.184 10.499 -13.841 1.00 92.62 118 SER A N 1
ATOM 839 C CA . SER A 1 118 ? -6.465 9.056 -13.799 1.00 92.62 118 SER A CA 1
ATOM 840 C C . SER A 1 118 ? -6.759 8.582 -12.369 1.00 92.62 118 SER A C 1
ATOM 842 O O . SER A 1 118 ? -7.754 7.897 -12.122 1.00 92.62 118 SER A O 1
ATOM 844 N N . ALA A 1 119 ? -5.958 9.032 -11.400 1.00 91.19 119 ALA A N 1
ATOM 845 C CA . ALA A 1 119 ? -6.164 8.761 -9.982 1.00 91.19 119 ALA A CA 1
ATOM 846 C C . ALA A 1 119 ? -7.483 9.350 -9.461 1.00 91.19 119 ALA A C 1
ATOM 848 O O . ALA A 1 119 ? -8.206 8.668 -8.735 1.00 91.19 119 ALA A O 1
ATOM 849 N N . THR A 1 120 ? -7.844 10.571 -9.873 1.00 90.81 120 THR A N 1
ATOM 850 C CA . THR A 1 120 ? -9.125 11.210 -9.513 1.00 90.81 120 THR A CA 1
ATOM 851 C C . THR A 1 120 ? -10.311 10.399 -10.033 1.00 90.81 120 THR A C 1
ATOM 853 O O . THR A 1 120 ? -11.263 10.128 -9.297 1.00 90.81 120 THR A O 1
ATOM 856 N N . GLU A 1 121 ? -10.266 9.998 -11.304 1.00 92.06 121 GLU A N 1
ATOM 857 C CA . GLU A 1 121 ? -11.319 9.200 -11.937 1.00 92.06 121 GLU A CA 1
ATOM 858 C C . GLU A 1 121 ? -11.468 7.840 -11.247 1.00 92.06 121 GLU A C 1
ATOM 860 O O . GLU A 1 121 ? -12.587 7.434 -10.914 1.00 92.06 121 GLU A O 1
ATOM 865 N N . LYS A 1 122 ? -10.345 7.177 -10.945 1.00 92.00 122 LYS A N 1
ATOM 866 C CA . LYS A 1 122 ? -10.339 5.907 -10.218 1.00 92.00 122 LYS A CA 1
ATOM 867 C C . LYS A 1 122 ? -10.882 6.055 -8.799 1.00 92.00 122 LYS A C 1
ATOM 869 O O . LYS A 1 122 ? -11.738 5.262 -8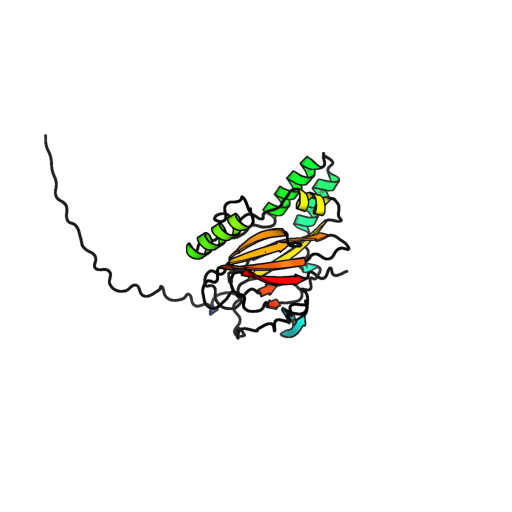.409 1.00 92.00 122 LYS A O 1
ATOM 874 N N . ALA A 1 123 ? -10.436 7.064 -8.049 1.00 88.50 123 ALA A N 1
ATOM 875 C CA . ALA A 1 123 ? -10.911 7.341 -6.695 1.00 88.50 123 ALA A CA 1
ATOM 876 C C . ALA A 1 123 ? -12.431 7.557 -6.676 1.00 88.50 123 ALA A C 1
ATOM 878 O O . ALA A 1 123 ? -13.138 6.933 -5.883 1.00 88.50 123 ALA A O 1
ATOM 879 N N . LYS A 1 124 ? -12.957 8.342 -7.626 1.00 89.00 124 LYS A N 1
ATOM 880 C CA . LYS A 1 124 ? -14.401 8.537 -7.800 1.00 89.00 124 LYS A CA 1
ATOM 881 C C . LYS A 1 124 ? -15.130 7.224 -8.101 1.00 89.00 124 LYS A C 1
ATOM 883 O O . LYS A 1 124 ? -16.192 6.983 -7.531 1.00 89.00 124 LYS A O 1
ATOM 888 N N . ALA A 1 125 ? -14.578 6.382 -8.976 1.00 88.50 125 ALA A N 1
ATOM 889 C CA . ALA A 1 125 ? -15.193 5.112 -9.361 1.00 88.50 125 ALA A CA 1
ATOM 890 C C . ALA A 1 125 ? -15.305 4.118 -8.192 1.00 88.50 125 ALA A C 1
ATOM 892 O O . ALA A 1 125 ? -16.284 3.380 -8.110 1.00 88.50 125 ALA A O 1
ATOM 893 N N . ILE A 1 126 ? -14.332 4.118 -7.277 1.00 86.88 126 ILE A N 1
ATOM 894 C CA . ILE A 1 126 ? -14.315 3.237 -6.095 1.00 86.88 126 ILE A CA 1
ATOM 895 C C . ILE A 1 126 ? -14.885 3.900 -4.832 1.00 86.88 126 ILE A C 1
ATOM 897 O O . ILE A 1 126 ? -14.825 3.314 -3.754 1.00 86.88 126 ILE A O 1
ATOM 901 N N . GLY A 1 127 ? -15.437 5.112 -4.952 1.00 83.06 127 GLY A N 1
ATOM 902 C CA . GLY A 1 127 ? -16.039 5.843 -3.838 1.00 83.06 127 GLY A CA 1
ATOM 903 C C . GLY A 1 127 ? -15.042 6.335 -2.782 1.00 83.06 127 GLY A C 1
ATOM 904 O O . GLY A 1 127 ? -15.446 6.579 -1.648 1.00 83.06 127 GLY A O 1
ATOM 905 N N . MET A 1 128 ? -13.758 6.484 -3.124 1.00 80.44 128 MET A N 1
ATOM 906 C CA . MET A 1 128 ? -12.783 7.162 -2.265 1.00 80.44 128 MET A CA 1
ATOM 907 C C . MET A 1 128 ? -13.104 8.661 -2.217 1.00 80.44 128 MET A C 1
ATOM 909 O O . MET A 1 128 ? -13.281 9.303 -3.251 1.00 80.44 128 MET A O 1
ATOM 913 N N . THR A 1 129 ? -13.193 9.220 -1.009 1.00 66.19 129 THR A N 1
ATOM 914 C CA . THR A 1 129 ? -13.693 10.587 -0.776 1.00 66.19 129 THR A CA 1
ATOM 915 C C . THR A 1 129 ? -12.609 11.614 -0.432 1.00 66.19 129 THR A C 1
ATOM 917 O O . THR A 1 129 ? -12.958 12.724 -0.039 1.00 66.19 129 THR A O 1
ATOM 920 N N . TYR A 1 130 ? -11.318 11.275 -0.518 1.00 67.75 130 TYR A N 1
ATOM 921 C CA . TYR A 1 130 ? -10.222 12.199 -0.188 1.00 67.75 130 TYR A CA 1
ATOM 922 C C . TYR A 1 130 ? -9.608 12.851 -1.434 1.00 67.75 130 TYR A C 1
ATOM 924 O O . TYR A 1 130 ? -9.787 12.379 -2.558 1.00 67.75 130 TYR A O 1
ATOM 932 N N . ASP A 1 131 ? -8.896 13.957 -1.216 1.00 70.62 131 ASP A N 1
ATOM 933 C CA . ASP A 1 131 ? -8.198 14.701 -2.261 1.00 70.62 131 ASP A CA 1
ATOM 934 C C . ASP A 1 131 ? -6.992 13.902 -2.773 1.00 70.62 131 ASP A C 1
ATOM 936 O O . ASP A 1 131 ? -5.997 13.734 -2.074 1.00 70.62 131 ASP A O 1
ATOM 940 N N . VAL A 1 132 ? -7.067 13.400 -4.004 1.00 70.75 132 VAL A N 1
ATOM 941 C CA . VAL A 1 132 ? -5.966 12.642 -4.618 1.00 70.75 132 VAL A CA 1
ATOM 942 C C . VAL A 1 132 ? -4.722 13.494 -4.901 1.00 70.75 132 VAL A C 1
ATOM 944 O O . VAL A 1 132 ? -3.650 12.927 -5.105 1.00 70.75 132 VAL A O 1
ATOM 947 N N . ALA A 1 133 ? -4.830 14.830 -4.886 1.00 62.62 133 ALA A N 1
ATOM 948 C CA . ALA A 1 133 ? -3.678 15.728 -4.987 1.00 62.62 133 ALA A CA 1
ATOM 949 C C . ALA A 1 133 ? -2.881 15.807 -3.670 1.00 62.62 133 ALA A C 1
ATOM 951 O O . ALA A 1 133 ? -1.691 16.120 -3.684 1.00 62.62 133 ALA A O 1
ATOM 952 N N . ALA A 1 134 ? -3.519 15.474 -2.546 1.00 67.06 134 ALA A N 1
ATOM 953 C CA . ALA A 1 134 ? -2.906 15.320 -1.232 1.00 67.06 134 ALA A CA 1
ATOM 954 C C . ALA A 1 134 ? -3.230 13.914 -0.706 1.00 67.06 134 ALA A C 1
ATOM 956 O O . ALA A 1 134 ? -4.077 13.767 0.182 1.00 67.06 134 ALA A O 1
ATOM 957 N N . PRO A 1 135 ? -2.628 12.866 -1.300 1.00 71.44 135 PRO A N 1
ATOM 958 C CA . PRO A 1 135 ? -3.068 11.511 -1.056 1.00 71.44 135 PRO A CA 1
ATOM 959 C C . PRO A 1 135 ? -2.906 11.163 0.423 1.00 71.44 135 PRO A C 1
ATOM 961 O O . PRO A 1 135 ? -1.820 11.216 0.990 1.00 71.44 135 PRO A O 1
ATOM 964 N N . GLU A 1 136 ? -4.012 10.794 1.056 1.00 79.62 136 GLU A N 1
ATOM 965 C CA . GLU A 1 136 ? -4.028 10.199 2.386 1.00 79.62 136 GLU A CA 1
ATOM 966 C C . GLU A 1 136 ? -4.514 8.757 2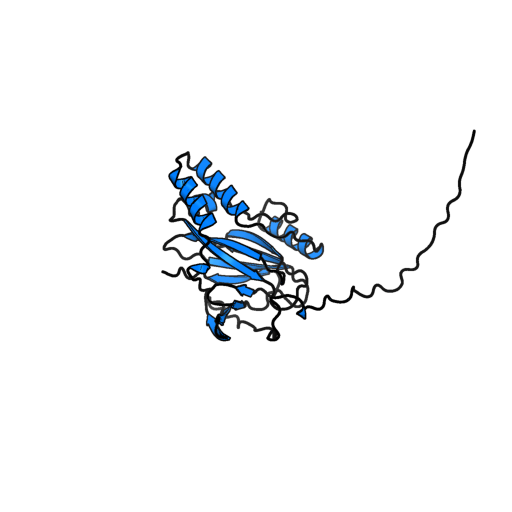.255 1.00 79.62 136 GLU A C 1
ATOM 968 O O . GLU A 1 136 ? -5.337 8.459 1.383 1.00 79.62 136 GLU A O 1
ATOM 973 N N . PRO A 1 137 ? -4.075 7.835 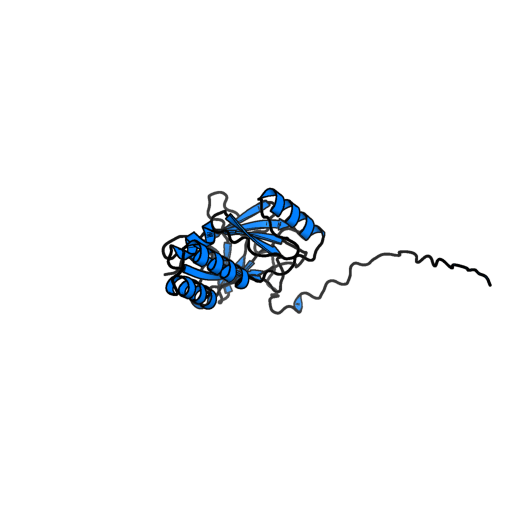3.123 1.00 83.19 137 PRO A N 1
ATOM 974 C CA . PRO A 1 137 ? -4.667 6.512 3.132 1.00 83.19 137 PRO A CA 1
ATOM 975 C C . PRO A 1 137 ? -6.148 6.596 3.543 1.00 83.19 137 PRO A C 1
ATOM 977 O O . PRO A 1 137 ? -6.534 7.235 4.529 1.00 83.19 137 PRO A O 1
ATOM 980 N N . SER A 1 138 ? -6.987 5.887 2.797 1.00 83.62 138 SER A N 1
ATOM 981 C CA . SER A 1 138 ? -8.407 5.671 3.049 1.00 83.62 138 SER A CA 1
ATOM 982 C C . SER A 1 138 ? -8.610 4.646 4.166 1.00 83.62 138 SER A C 1
ATOM 984 O O . SER A 1 138 ? -9.071 3.522 3.953 1.00 83.62 138 SER A O 1
ATOM 986 N N . VAL A 1 139 ? -8.262 5.039 5.389 1.00 83.81 139 VAL A N 1
ATOM 987 C CA . VAL A 1 139 ? -8.502 4.229 6.586 1.00 83.81 139 VAL A CA 1
ATOM 988 C C . VAL A 1 139 ? -9.955 4.398 7.021 1.00 83.81 139 VAL A C 1
ATOM 990 O O . VAL A 1 139 ? -10.360 5.475 7.454 1.00 83.81 139 VAL A O 1
ATOM 993 N N . THR A 1 140 ? -10.748 3.333 6.907 1.00 81.38 140 THR A N 1
ATOM 994 C CA . THR A 1 140 ? -12.147 3.324 7.359 1.00 81.38 140 THR A CA 1
ATOM 995 C C . THR A 1 140 ? -12.255 2.955 8.838 1.00 81.38 140 THR A C 1
ATOM 997 O O . THR A 1 140 ? -11.416 2.222 9.368 1.00 81.38 140 THR A O 1
ATOM 1000 N N . ASP A 1 141 ? -13.348 3.354 9.492 1.00 80.50 141 ASP A N 1
ATOM 1001 C CA . ASP A 1 141 ? -13.662 2.908 10.858 1.00 80.50 141 ASP A CA 1
ATOM 1002 C C . ASP A 1 141 ? -13.719 1.380 10.969 1.00 80.50 141 ASP A C 1
ATOM 1004 O O . ASP A 1 141 ? -13.324 0.811 11.983 1.00 80.50 141 ASP A O 1
ATOM 1008 N N . GLY A 1 142 ? -14.192 0.694 9.923 1.00 78.00 142 GLY A N 1
ATOM 1009 C CA . GLY A 1 142 ? -14.213 -0.768 9.866 1.00 78.00 142 GLY A CA 1
ATOM 1010 C C . GLY A 1 142 ? -12.807 -1.369 9.893 1.00 78.00 142 GLY A C 1
ATOM 1011 O O . GLY A 1 142 ? -12.559 -2.307 10.652 1.00 78.00 142 GLY A O 1
ATOM 1012 N N . MET A 1 143 ? -11.877 -0.790 9.127 1.00 79.44 143 MET A N 1
ATOM 1013 C CA . MET A 1 143 ? -10.465 -1.180 9.129 1.00 79.44 143 MET A CA 1
ATOM 1014 C C . MET A 1 143 ? -9.827 -0.922 10.499 1.00 79.44 143 MET A C 1
ATOM 1016 O O . MET A 1 143 ? -9.230 -1.833 11.072 1.00 79.44 143 MET A O 1
ATOM 1020 N N . ALA A 1 144 ? -10.028 0.270 11.065 1.00 83.94 144 ALA A N 1
ATOM 1021 C CA . ALA A 1 144 ? -9.513 0.630 12.384 1.00 83.94 144 ALA A CA 1
ATOM 1022 C C . ALA A 1 144 ? -10.056 -0.294 13.486 1.00 83.94 144 ALA A C 1
ATOM 1024 O O . ALA A 1 144 ? -9.292 -0.826 14.289 1.00 83.94 144 ALA A O 1
ATOM 1025 N N . ARG A 1 145 ? -11.363 -0.582 13.488 1.00 81.94 145 ARG A N 1
ATOM 1026 C CA . ARG A 1 145 ? -11.968 -1.546 14.423 1.00 81.94 145 ARG A CA 1
ATOM 1027 C C . ARG A 1 145 ? -11.427 -2.961 14.221 1.00 81.94 145 ARG A C 1
ATOM 1029 O O . ARG A 1 145 ? -11.276 -3.679 15.203 1.00 81.94 145 ARG A O 1
ATOM 1036 N N . GLY A 1 146 ? -11.144 -3.372 12.984 1.00 76.56 146 GLY A N 1
ATOM 1037 C CA . GLY A 1 146 ? -10.517 -4.663 12.688 1.00 76.56 146 GLY A CA 1
ATOM 1038 C C . GLY A 1 146 ? -9.126 -4.784 13.311 1.00 76.56 146 GLY A C 1
ATOM 1039 O O . GLY A 1 146 ? -8.839 -5.775 13.979 1.00 76.56 146 GLY A O 1
ATOM 1040 N N . VAL A 1 147 ? -8.310 -3.736 13.171 1.00 79.00 147 VAL A N 1
ATOM 1041 C CA . VAL A 1 147 ? -6.987 -3.629 13.803 1.00 79.00 147 VAL A CA 1
ATOM 1042 C C . VAL A 1 147 ? -7.100 -3.676 15.330 1.00 79.00 147 VAL A C 1
ATOM 1044 O O . VAL A 1 147 ? -6.383 -4.438 15.971 1.00 79.00 147 VAL A O 1
ATOM 1047 N N . LEU A 1 148 ? -8.028 -2.911 15.909 1.00 80.75 148 LEU A N 1
ATOM 1048 C CA . LEU A 1 148 ? -8.222 -2.816 17.361 1.00 80.75 148 LEU A CA 1
ATOM 1049 C C . LEU A 1 148 ? -8.775 -4.102 17.999 1.00 80.75 148 LEU A C 1
ATOM 1051 O O . LEU A 1 148 ? -8.499 -4.373 19.163 1.00 80.75 148 LEU A O 1
ATOM 1055 N N . ARG A 1 149 ? -9.572 -4.891 17.266 1.00 76.94 149 ARG A N 1
ATOM 1056 C CA . ARG A 1 149 ? -10.114 -6.177 17.748 1.00 76.94 149 ARG A CA 1
ATOM 1057 C C . ARG A 1 149 ? -9.092 -7.315 17.712 1.00 76.94 149 ARG A C 1
ATOM 1059 O O . ARG A 1 149 ? -9.294 -8.313 18.400 1.00 76.94 149 ARG A O 1
ATOM 1066 N N . GLY A 1 150 ? -8.069 -7.203 16.869 1.00 65.88 150 GLY A N 1
ATOM 1067 C CA . GLY A 1 150 ? -6.998 -8.190 16.753 1.00 65.88 150 GLY A CA 1
ATOM 1068 C C . GLY A 1 150 ? -5.843 -7.927 17.719 1.00 65.88 150 GLY A C 1
ATOM 1069 O O . GLY A 1 150 ? -5.911 -7.056 18.579 1.00 65.88 150 GLY A O 1
ATOM 1070 N N . ASP A 1 151 ? -4.750 -8.670 17.542 1.00 68.31 151 ASP A N 1
ATOM 1071 C CA . ASP A 1 151 ? -3.430 -8.232 18.006 1.00 68.31 151 ASP A CA 1
ATOM 1072 C C . ASP A 1 151 ? -2.812 -7.399 16.871 1.00 68.31 151 ASP A C 1
ATOM 1074 O O . ASP A 1 151 ? -2.432 -7.966 15.836 1.00 68.31 151 ASP A O 1
ATOM 1078 N N . PRO A 1 152 ? -2.814 -6.058 17.004 1.00 69.50 152 PRO A N 1
ATOM 1079 C CA . PRO A 1 152 ? -2.391 -5.168 15.941 1.00 69.50 152 PRO A CA 1
ATOM 1080 C C . PRO A 1 152 ? -0.884 -5.316 15.759 1.00 69.50 152 PRO A C 1
ATOM 1082 O O . PRO A 1 152 ? -0.115 -5.021 16.671 1.00 69.50 152 PRO A O 1
ATOM 1085 N N . SER A 1 153 ? -0.470 -5.770 14.581 1.00 76.50 153 SER A N 1
ATOM 1086 C CA . SER A 1 153 ? 0.916 -5.714 14.120 1.00 76.50 153 SER A CA 1
ATOM 1087 C C . SER A 1 153 ? 0.949 -4.980 12.791 1.00 76.50 153 SER A C 1
ATOM 1089 O O . SER A 1 153 ? 0.013 -5.085 12.003 1.00 76.50 153 SER A O 1
ATOM 1091 N N . PHE A 1 154 ? 2.006 -4.218 12.551 1.00 83.69 154 PHE A N 1
ATOM 1092 C CA . PHE A 1 154 ? 2.194 -3.480 11.309 1.00 83.69 154 PHE A CA 1
ATOM 1093 C C . PHE A 1 154 ? 3.523 -3.863 10.672 1.00 83.69 154 PHE A C 1
ATOM 1095 O O . PHE A 1 154 ? 4.495 -4.156 11.375 1.00 83.69 154 PHE A O 1
ATOM 1102 N N . VAL A 1 155 ? 3.556 -3.858 9.343 1.00 82.62 155 VAL A N 1
ATOM 1103 C CA . VAL A 1 155 ? 4.774 -4.074 8.557 1.00 82.62 155 VAL A CA 1
ATOM 1104 C C . VAL A 1 155 ? 4.982 -2.926 7.584 1.00 82.62 155 VAL A C 1
ATOM 1106 O O . VAL A 1 155 ? 4.021 -2.398 7.019 1.00 82.62 155 VAL A O 1
ATOM 1109 N N . HIS A 1 156 ? 6.240 -2.560 7.379 1.00 88.06 156 HIS A N 1
ATOM 1110 C CA . HIS A 1 156 ? 6.651 -1.640 6.336 1.00 88.06 156 HIS A CA 1
ATOM 1111 C C . HIS A 1 156 ? 6.746 -2.372 4.999 1.00 88.06 156 HIS A C 1
ATOM 1113 O O . HIS A 1 156 ? 7.422 -3.391 4.864 1.00 88.06 156 HIS A O 1
ATOM 1119 N N . VAL A 1 157 ? 6.076 -1.813 4.000 1.00 86.38 157 VAL A N 1
ATOM 1120 C CA . VAL A 1 157 ? 6.123 -2.243 2.606 1.00 86.38 157 VAL A CA 1
ATOM 1121 C C . VAL A 1 157 ? 6.714 -1.087 1.812 1.00 86.38 157 VAL A C 1
ATOM 1123 O O . VAL A 1 157 ? 6.073 -0.048 1.673 1.00 86.38 157 VAL A O 1
ATOM 1126 N N . PHE A 1 158 ? 7.948 -1.229 1.335 1.00 91.19 158 PHE A N 1
ATOM 1127 C CA . PHE A 1 158 ? 8.594 -0.191 0.534 1.00 91.19 158 PHE A CA 1
ATOM 1128 C C . PHE A 1 158 ? 8.316 -0.435 -0.945 1.00 91.19 158 PHE A C 1
ATOM 1130 O O . PHE A 1 158 ? 8.839 -1.394 -1.506 1.00 91.19 158 PHE A O 1
ATOM 1137 N N . LEU A 1 159 ? 7.496 0.414 -1.559 1.00 90.94 159 LEU A N 1
ATOM 1138 C CA . LEU A 1 159 ? 7.148 0.354 -2.977 1.00 90.94 159 LEU A CA 1
ATOM 1139 C C . LEU A 1 159 ? 8.031 1.314 -3.763 1.00 90.94 159 LEU A C 1
ATOM 1141 O O . LEU A 1 159 ? 8.164 2.471 -3.373 1.00 90.94 159 LEU A O 1
ATOM 1145 N N . PHE A 1 160 ? 8.618 0.862 -4.862 1.00 89.19 160 PHE A N 1
ATOM 1146 C CA . PHE A 1 160 ? 9.464 1.697 -5.707 1.00 89.19 160 PHE A CA 1
ATOM 1147 C C . PHE A 1 160 ? 9.354 1.289 -7.168 1.00 89.19 160 PHE A C 1
ATOM 1149 O O . PHE A 1 160 ? 8.977 0.160 -7.486 1.00 89.19 160 PHE A O 1
ATOM 1156 N N . ASP A 1 161 ? 9.687 2.235 -8.035 1.00 84.12 161 ASP A N 1
ATOM 1157 C CA . ASP A 1 161 ? 9.875 1.972 -9.452 1.00 84.12 161 ASP A CA 1
ATOM 1158 C C . ASP A 1 161 ? 11.242 1.325 -9.652 1.00 84.12 161 ASP A C 1
ATOM 1160 O O . ASP A 1 161 ? 12.238 1.784 -9.084 1.00 84.12 161 ASP A O 1
ATOM 1164 N N . ASN A 1 162 ? 11.308 0.250 -10.423 1.00 74.69 162 ASN A N 1
ATOM 1165 C CA . ASN A 1 162 ? 12.564 -0.425 -10.718 1.00 74.69 162 ASN A CA 1
ATOM 1166 C C . ASN A 1 162 ? 13.019 -0.260 -12.168 1.00 74.69 162 ASN A C 1
ATOM 1168 O O . ASN A 1 162 ? 14.077 -0.805 -12.489 1.00 74.69 162 ASN A O 1
ATOM 1172 N N . CYS A 1 163 ? 12.243 0.408 -13.026 1.00 73.00 163 CYS A N 1
ATOM 1173 C CA . CYS A 1 163 ? 12.560 0.559 -14.440 1.00 73.00 163 CYS A CA 1
ATOM 1174 C C . CYS A 1 163 ? 12.757 2.014 -14.849 1.00 73.00 163 CYS A C 1
ATOM 1176 O O . CYS A 1 163 ? 13.888 2.387 -15.159 1.00 73.00 163 CYS A O 1
ATOM 1178 N N . ALA A 1 164 ? 11.684 2.798 -14.898 1.00 72.81 164 ALA A N 1
ATOM 1179 C CA . ALA A 1 164 ? 11.721 4.147 -15.436 1.00 72.81 164 ALA A CA 1
ATOM 1180 C C . ALA A 1 164 ? 10.666 5.007 -14.752 1.00 72.81 164 ALA A C 1
ATOM 1182 O O . ALA A 1 164 ? 9.479 4.798 -14.946 1.00 72.81 164 ALA A O 1
ATOM 1183 N N . GLN A 1 165 ? 11.109 6.030 -14.022 1.00 79.25 165 GLN A N 1
ATOM 1184 C CA . GLN A 1 165 ? 10.195 6.960 -13.372 1.00 79.25 165 GLN A CA 1
ATOM 1185 C C . GLN A 1 165 ? 9.504 7.860 -14.408 1.00 79.25 165 GLN A C 1
ATOM 1187 O O . GLN A 1 165 ? 9.997 8.940 -14.750 1.00 79.25 165 GLN A O 1
ATOM 1192 N N . ASP A 1 166 ? 8.340 7.427 -14.866 1.00 80.00 166 ASP A N 1
ATOM 1193 C CA . ASP A 1 166 ? 7.569 8.046 -15.947 1.00 80.00 166 ASP A CA 1
ATOM 1194 C C . ASP A 1 166 ? 6.203 8.596 -15.497 1.00 80.00 166 ASP A C 1
ATOM 1196 O O . ASP A 1 166 ? 5.503 9.235 -16.281 1.00 80.00 166 ASP A O 1
ATOM 1200 N N . GLY A 1 167 ? 5.855 8.434 -14.217 1.00 85.06 167 GLY A N 1
ATOM 1201 C CA . GLY A 1 167 ? 4.616 8.955 -13.635 1.00 85.06 167 GLY A CA 1
ATOM 1202 C C . GLY A 1 167 ? 3.591 7.890 -13.255 1.00 85.06 167 GLY A C 1
ATOM 1203 O O . GLY A 1 167 ? 2.461 8.253 -12.921 1.00 85.06 167 GLY A O 1
ATOM 1204 N N . ASP A 1 168 ? 3.973 6.615 -13.261 1.00 89.94 168 ASP A N 1
ATOM 1205 C CA . ASP A 1 168 ? 3.160 5.506 -12.771 1.00 89.94 168 ASP A CA 1
ATOM 1206 C C . ASP A 1 168 ? 2.459 5.774 -11.429 1.00 89.94 168 ASP A C 1
ATOM 1208 O O . ASP A 1 168 ? 3.029 6.287 -10.459 1.00 89.94 168 ASP A O 1
ATOM 1212 N N . VAL A 1 169 ? 1.196 5.352 -11.341 1.00 92.62 169 VAL A N 1
ATOM 1213 C CA . VAL A 1 169 ? 0.413 5.390 -10.100 1.00 92.62 169 VAL A CA 1
ATOM 1214 C C . VAL A 1 169 ? -0.281 4.060 -9.893 1.00 92.62 169 VAL A C 1
ATOM 1216 O O . VAL A 1 169 ? -0.908 3.513 -10.805 1.00 92.62 169 VAL A O 1
ATOM 1219 N N . VAL A 1 170 ? -0.248 3.585 -8.650 1.00 93.44 170 VAL A N 1
ATOM 1220 C CA . VAL A 1 170 ? -0.963 2.382 -8.236 1.00 93.44 170 VAL A CA 1
ATOM 1221 C C . VAL A 1 170 ? -1.882 2.621 -7.051 1.00 93.44 170 VAL A C 1
ATOM 1223 O O . VAL A 1 170 ? -1.667 3.499 -6.217 1.00 93.44 170 VAL A O 1
ATOM 1226 N N . LEU A 1 171 ? -2.912 1.790 -6.963 1.00 93.12 171 LEU A N 1
ATOM 1227 C CA . LEU A 1 171 ? -3.793 1.677 -5.818 1.00 93.12 171 LEU A CA 1
ATOM 1228 C C . LEU A 1 171 ? -3.374 0.458 -4.998 1.00 93.12 171 LEU A C 1
ATOM 1230 O O . LEU A 1 171 ? -3.519 -0.684 -5.433 1.00 93.12 171 LEU A O 1
ATOM 1234 N N . VAL A 1 172 ? -2.922 0.703 -3.776 1.00 91.19 172 VAL A N 1
ATOM 1235 C CA . VAL A 1 172 ? -2.740 -0.335 -2.765 1.00 91.19 172 VAL A CA 1
ATOM 1236 C C . VAL A 1 172 ? -4.099 -0.654 -2.153 1.00 91.19 172 VAL A C 1
ATOM 1238 O O . VAL A 1 172 ? -4.816 0.242 -1.691 1.00 91.19 172 VAL A O 1
ATOM 1241 N N . LYS A 1 173 ? -4.449 -1.938 -2.116 1.00 88.56 173 LYS A N 1
ATOM 1242 C CA . LYS A 1 173 ? -5.620 -2.471 -1.421 1.00 88.56 173 LYS A CA 1
ATOM 1243 C C . LYS A 1 173 ? -5.183 -3.411 -0.307 1.00 88.56 173 LYS A C 1
ATOM 1245 O O . LYS A 1 173 ? -4.209 -4.147 -0.442 1.00 88.56 173 LYS A O 1
ATOM 1250 N N . ILE A 1 174 ? -5.953 -3.429 0.775 1.00 83.81 174 ILE A N 1
ATOM 1251 C CA . ILE A 1 174 ? -5.780 -4.356 1.895 1.00 83.81 174 ILE A CA 1
ATOM 1252 C C . ILE A 1 174 ? -7.054 -5.183 2.005 1.00 83.81 174 ILE A C 1
ATOM 1254 O O . ILE A 1 174 ? -8.138 -4.637 2.205 1.00 83.81 174 ILE A O 1
ATOM 1258 N N . ASN A 1 175 ? -6.932 -6.502 1.870 1.00 79.19 175 ASN A N 1
ATOM 1259 C CA . ASN A 1 175 ? -8.051 -7.446 1.876 1.00 79.19 175 ASN A CA 1
ATOM 1260 C C . ASN A 1 175 ? -9.171 -7.016 0.903 1.00 79.19 175 ASN A C 1
ATOM 1262 O O . ASN A 1 175 ? -10.352 -7.020 1.248 1.00 79.19 175 ASN A O 1
ATOM 1266 N N . GLY A 1 176 ? -8.780 -6.559 -0.294 1.00 82.38 176 GLY A N 1
ATOM 1267 C CA . GLY A 1 176 ? -9.684 -6.061 -1.340 1.00 82.38 176 GLY A CA 1
ATOM 1268 C C . GLY A 1 176 ? -10.251 -4.655 -1.106 1.00 82.38 176 GLY A C 1
ATOM 1269 O O . GLY A 1 176 ? -10.887 -4.104 -2.001 1.00 82.38 176 GLY A O 1
ATOM 1270 N N . SER A 1 177 ? -10.009 -4.046 0.057 1.00 86.12 177 SER A N 1
ATOM 1271 C CA . SER A 1 177 ? -10.462 -2.686 0.360 1.00 86.12 177 SER A CA 1
ATOM 1272 C C . SER A 1 177 ? -9.429 -1.655 -0.106 1.00 86.12 177 SER A C 1
ATOM 1274 O O . SER A 1 177 ? -8.256 -1.803 0.245 1.00 86.12 177 SER A O 1
ATOM 1276 N N . PRO A 1 178 ? -9.826 -0.608 -0.854 1.00 89.56 178 PRO A N 1
ATOM 1277 C CA . PRO A 1 178 ? -8.937 0.489 -1.231 1.00 89.56 178 PRO A CA 1
ATOM 1278 C C . PRO A 1 178 ? -8.251 1.109 -0.011 1.00 89.56 178 PRO A C 1
ATOM 1280 O O . PRO A 1 178 ? -8.926 1.484 0.948 1.00 89.56 178 PRO A O 1
ATOM 1283 N N . PHE A 1 179 ? -6.923 1.215 -0.050 1.00 88.56 179 PHE A N 1
ATOM 1284 C CA . PHE A 1 179 ? -6.129 1.760 1.049 1.00 88.56 179 PHE A CA 1
ATOM 1285 C C . PHE A 1 179 ? -5.420 3.051 0.660 1.00 88.56 179 PHE A C 1
ATOM 1287 O O . PHE A 1 179 ? -5.661 4.061 1.303 1.00 88.56 179 PHE A O 1
ATOM 1294 N N . ALA A 1 180 ? -4.586 3.060 -0.378 1.00 89.25 180 ALA A N 1
ATOM 1295 C CA . ALA A 1 180 ? -3.771 4.231 -0.706 1.00 89.25 180 ALA A CA 1
ATOM 1296 C C . ALA A 1 180 ? -3.481 4.327 -2.204 1.00 89.25 180 ALA A C 1
ATOM 1298 O O . ALA A 1 180 ? -3.159 3.321 -2.830 1.00 89.25 180 ALA A O 1
ATOM 1299 N N . MET A 1 181 ? -3.548 5.541 -2.754 1.00 91.50 181 MET A N 1
ATOM 1300 C CA . MET A 1 181 ? -2.978 5.861 -4.067 1.00 91.50 181 MET A CA 1
ATOM 1301 C C . MET A 1 181 ? -1.508 6.223 -3.876 1.00 91.50 181 MET A C 1
ATOM 1303 O O . MET A 1 181 ? -1.204 7.131 -3.105 1.00 91.50 181 MET A O 1
ATOM 1307 N N . VAL A 1 182 ? -0.612 5.516 -4.555 1.00 91.44 182 VAL A N 1
ATOM 1308 C CA . VAL A 1 182 ? 0.835 5.672 -4.404 1.00 91.44 182 VAL A CA 1
ATOM 1309 C C . VAL A 1 182 ? 1.435 5.960 -5.779 1.00 91.44 182 VAL A C 1
ATOM 1311 O O . VAL A 1 182 ? 1.343 5.093 -6.652 1.00 91.44 182 VAL A O 1
ATOM 1314 N N . PRO A 1 183 ? 2.025 7.148 -6.008 1.00 91.75 183 PRO A N 1
ATOM 1315 C CA . PRO A 1 183 ? 2.848 7.356 -7.187 1.00 91.75 183 PRO A CA 1
ATOM 1316 C C . PRO A 1 183 ? 4.142 6.553 -7.032 1.00 91.75 183 PRO A C 1
ATOM 1318 O O . PRO A 1 183 ? 4.802 6.586 -5.988 1.00 91.75 183 PRO A O 1
ATOM 1321 N N . ILE A 1 184 ? 4.477 5.801 -8.069 1.00 89.25 184 ILE A N 1
ATOM 1322 C CA . ILE A 1 184 ? 5.624 4.910 -8.090 1.00 89.25 184 ILE A CA 1
ATOM 1323 C C . ILE A 1 184 ? 6.811 5.705 -8.625 1.00 89.25 184 ILE A C 1
ATOM 1325 O O . ILE A 1 184 ? 6.772 6.311 -9.688 1.00 89.25 184 ILE A O 1
ATOM 1329 N N . THR A 1 185 ? 7.839 5.818 -7.789 1.00 87.94 185 THR A N 1
ATOM 1330 C CA . THR A 1 185 ? 9.040 6.608 -8.076 1.00 87.94 185 THR A CA 1
ATOM 1331 C C . THR A 1 185 ? 10.272 5.809 -7.691 1.00 87.94 185 THR A C 1
ATOM 1333 O O . THR A 1 185 ? 10.188 4.894 -6.866 1.00 87.94 185 THR A O 1
ATOM 1336 N N . HIS A 1 186 ? 11.438 6.185 -8.216 1.00 81.31 186 HIS A N 1
ATOM 1337 C CA . HIS A 1 186 ? 12.702 5.558 -7.831 1.00 81.31 186 HIS A CA 1
ATOM 1338 C C . HIS A 1 186 ? 13.012 5.758 -6.337 1.00 81.31 186 HIS A C 1
ATOM 1340 O O . HIS A 1 186 ? 13.434 4.828 -5.655 1.00 81.31 186 HIS A O 1
ATOM 1346 N N . ILE A 1 187 ? 12.740 6.948 -5.790 1.00 84.25 187 ILE A N 1
ATOM 1347 C CA . ILE A 1 187 ? 12.922 7.224 -4.351 1.00 84.25 187 ILE A CA 1
ATOM 1348 C C . ILE A 1 187 ? 12.079 6.267 -3.493 1.00 84.25 187 ILE A C 1
ATOM 1350 O O . ILE A 1 187 ? 12.464 5.946 -2.368 1.00 84.25 187 ILE A O 1
ATOM 1354 N N . GLY A 1 188 ? 10.967 5.785 -4.048 1.00 87.50 188 GLY A N 1
ATOM 1355 C CA . GLY A 1 188 ? 10.054 4.854 -3.417 1.00 87.50 188 GLY A CA 1
ATOM 1356 C C . GLY A 1 188 ? 9.204 5.495 -2.327 1.00 87.50 188 GLY A C 1
ATOM 1357 O O . GLY A 1 188 ? 9.274 6.688 -2.032 1.00 87.50 188 GLY A O 1
ATOM 1358 N N . THR A 1 189 ? 8.322 4.696 -1.747 1.00 89.69 189 THR A N 1
ATOM 1359 C CA . THR A 1 189 ? 7.389 5.100 -0.699 1.00 89.69 189 THR A CA 1
ATOM 1360 C C . THR A 1 189 ? 7.180 3.941 0.254 1.00 89.69 189 THR A C 1
ATOM 1362 O O . THR A 1 189 ? 6.863 2.825 -0.157 1.00 89.69 189 THR A O 1
ATOM 1365 N N . THR A 1 190 ? 7.329 4.213 1.546 1.00 91.50 190 THR A N 1
ATOM 1366 C CA . THR A 1 190 ? 7.010 3.240 2.587 1.00 91.50 190 THR A CA 1
ATOM 1367 C C . THR A 1 190 ? 5.535 3.330 2.940 1.00 91.50 190 THR A C 1
ATOM 1369 O O . THR A 1 190 ? 5.047 4.384 3.342 1.00 91.50 190 THR A O 1
ATOM 1372 N N . VAL A 1 191 ? 4.850 2.196 2.852 1.00 89.94 191 VAL A N 1
ATOM 1373 C CA . VAL A 1 191 ? 3.467 2.021 3.283 1.00 89.94 191 VAL A CA 1
ATOM 1374 C C . VAL A 1 191 ? 3.457 1.105 4.508 1.00 89.94 191 VAL A C 1
ATOM 1376 O O . VAL A 1 191 ? 3.935 -0.026 4.453 1.00 89.94 191 VAL A O 1
ATOM 1379 N N . SER A 1 192 ? 2.939 1.591 5.631 1.00 89.94 192 SER A N 1
ATOM 1380 C CA . SER A 1 192 ? 2.710 0.808 6.845 1.00 89.94 192 SER A CA 1
ATOM 1381 C C . SER A 1 192 ? 1.350 0.117 6.780 1.00 89.94 192 SER A C 1
ATOM 1383 O O . SER A 1 192 ? 0.298 0.769 6.787 1.00 89.94 192 SER A O 1
ATOM 1385 N N . VAL A 1 193 ? 1.376 -1.215 6.705 1.00 84.06 193 VAL A N 1
ATOM 1386 C CA . VAL A 1 193 ? 0.193 -2.052 6.483 1.00 84.06 193 VAL A CA 1
ATOM 1387 C C . VAL A 1 193 ? -0.140 -2.872 7.736 1.00 84.06 193 VAL A C 1
ATOM 1389 O O . VAL A 1 193 ? 0.745 -3.534 8.282 1.00 84.06 193 VAL A O 1
ATOM 1392 N N . PRO A 1 194 ? -1.410 -2.892 8.187 1.00 80.56 194 PRO A N 1
ATOM 1393 C CA . PRO A 1 194 ? -1.849 -3.763 9.270 1.00 80.56 194 PRO A CA 1
ATOM 1394 C C . PRO A 1 194 ? -1.833 -5.252 8.882 1.00 80.56 194 PRO A C 1
ATOM 1396 O O . PRO A 1 194 ? -2.409 -5.680 7.878 1.00 80.56 194 PRO A O 1
ATOM 1399 N N . VAL A 1 195 ? -1.247 -6.062 9.759 1.00 74.31 195 VAL A N 1
ATOM 1400 C CA . VAL A 1 195 ? -1.203 -7.526 9.709 1.00 74.31 195 VAL A CA 1
ATOM 1401 C C . VAL A 1 195 ? -1.822 -8.066 11.006 1.00 74.31 195 VAL A C 1
ATOM 1403 O O . VAL A 1 195 ? -1.195 -7.984 12.063 1.00 74.31 195 VAL A O 1
ATOM 1406 N N . PRO A 1 196 ? -3.064 -8.585 10.986 1.00 60.69 196 PRO A N 1
ATOM 1407 C CA . PRO A 1 196 ? -3.683 -9.173 12.166 1.00 60.69 196 PRO A CA 1
ATOM 1408 C C . PRO A 1 196 ? -2.901 -10.411 12.610 1.00 60.69 196 PRO A C 1
ATOM 1410 O O . PRO A 1 196 ? -2.582 -11.272 11.785 1.00 60.69 196 PRO A O 1
ATOM 1413 N N . ALA A 1 197 ? -2.632 -10.559 13.909 1.00 53.28 197 ALA A N 1
ATOM 1414 C CA . ALA A 1 197 ? -1.975 -11.774 14.384 1.00 53.28 197 ALA A CA 1
ATOM 1415 C C . ALA A 1 197 ? -2.821 -13.027 14.100 1.00 53.28 197 ALA A C 1
ATOM 1417 O O . ALA A 1 197 ? -4.003 -13.092 14.439 1.00 53.28 197 ALA A O 1
ATOM 1418 N N . GLY A 1 198 ? -2.193 -14.040 13.498 1.00 47.97 198 GLY A N 1
ATOM 1419 C CA . GLY A 1 198 ? -2.833 -15.321 13.179 1.00 47.97 198 GLY A CA 1
ATOM 1420 C C . GLY A 1 198 ? -3.763 -15.301 11.960 1.00 47.97 198 GLY A C 1
ATOM 1421 O O . GLY A 1 198 ? -4.358 -16.332 11.657 1.00 47.97 198 GLY A O 1
ATOM 1422 N N . GLY A 1 199 ? -3.885 -14.168 11.260 1.00 49.66 199 GLY A N 1
ATOM 1423 C CA . GLY A 1 199 ? -4.629 -14.046 10.006 1.00 49.66 199 GLY A CA 1
ATOM 1424 C C . GLY A 1 199 ? -3.710 -13.881 8.796 1.00 49.66 199 GLY A C 1
ATOM 1425 O O . GLY A 1 199 ? -2.569 -13.442 8.920 1.00 49.66 199 GLY A O 1
ATOM 1426 N N . ALA A 1 200 ? -4.220 -14.212 7.609 1.00 56.12 200 ALA A N 1
ATOM 1427 C CA . ALA A 1 200 ? -3.588 -13.824 6.353 1.00 56.12 200 ALA A CA 1
ATOM 1428 C C . ALA A 1 200 ? -4.083 -12.423 5.961 1.00 56.12 200 ALA A C 1
ATOM 1430 O O . ALA A 1 200 ? -5.287 -12.226 5.790 1.00 56.12 200 ALA A O 1
ATOM 1431 N N . THR A 1 201 ? -3.170 -11.460 5.808 1.00 66.88 201 THR A N 1
ATOM 1432 C CA . THR A 1 201 ? -3.467 -10.202 5.108 1.00 66.88 201 THR A CA 1
ATOM 1433 C C . THR A 1 201 ? -3.100 -10.373 3.645 1.00 66.88 201 THR A C 1
ATOM 1435 O O . THR A 1 201 ? -1.981 -10.766 3.313 1.00 66.88 201 THR A O 1
ATOM 1438 N N . THR A 1 202 ? -4.032 -10.041 2.760 1.00 73.38 202 THR A N 1
ATOM 1439 C CA . THR A 1 202 ? -3.741 -9.918 1.331 1.00 73.38 202 THR A CA 1
ATOM 1440 C C . THR A 1 202 ? -3.549 -8.445 1.013 1.00 73.38 202 THR A C 1
ATOM 1442 O O . THR A 1 202 ? -4.482 -7.660 1.183 1.00 73.38 202 THR A O 1
ATOM 1445 N N . ILE A 1 203 ? -2.357 -8.062 0.561 1.00 79.75 203 ILE A N 1
ATOM 1446 C CA . ILE A 1 203 ? -2.178 -6.789 -0.140 1.00 79.75 203 ILE A CA 1
ATOM 1447 C C . ILE A 1 203 ? -2.441 -7.067 -1.615 1.00 79.75 203 ILE A C 1
ATOM 1449 O O . ILE A 1 203 ? -2.080 -8.126 -2.121 1.00 79.75 203 ILE A O 1
ATOM 1453 N N . SER A 1 204 ? -3.059 -6.140 -2.327 1.00 86.19 204 SER A N 1
ATOM 1454 C CA . SER A 1 204 ? -2.995 -6.142 -3.784 1.00 86.19 204 SER A CA 1
ATOM 1455 C C . SER A 1 204 ? -2.646 -4.763 -4.305 1.00 86.19 204 SER A C 1
ATOM 1457 O O . SER A 1 204 ? -2.983 -3.745 -3.699 1.00 86.19 204 SER A O 1
ATOM 1459 N N . ILE A 1 205 ? -1.906 -4.752 -5.406 1.00 90.19 205 ILE A N 1
ATOM 1460 C CA . ILE A 1 205 ? -1.545 -3.547 -6.138 1.00 90.19 205 ILE A CA 1
ATOM 1461 C C . ILE A 1 205 ? -2.370 -3.550 -7.412 1.00 90.19 205 ILE A C 1
ATOM 1463 O O . ILE A 1 205 ? -2.297 -4.494 -8.195 1.00 90.19 205 ILE A O 1
ATOM 1467 N N . GLU A 1 206 ? -3.171 -2.513 -7.604 1.00 92.50 206 GLU A N 1
ATOM 1468 C CA . GLU A 1 206 ? -3.897 -2.284 -8.845 1.00 92.50 206 GLU A CA 1
ATOM 1469 C C . GLU A 1 206 ? -3.248 -1.132 -9.618 1.00 92.50 206 GLU A C 1
ATOM 1471 O O . GLU A 1 206 ? -2.993 -0.072 -9.048 1.00 92.50 206 GLU A O 1
ATOM 1476 N N . GLY A 1 207 ? -3.003 -1.320 -10.913 1.00 93.06 207 GLY A N 1
ATOM 1477 C CA . GLY A 1 207 ? -2.499 -0.265 -11.787 1.00 93.06 207 GLY A CA 1
ATOM 1478 C C . GLY A 1 207 ? -3.550 0.824 -11.994 1.00 93.06 207 GLY A C 1
ATOM 1479 O O . GLY A 1 207 ? -4.706 0.518 -12.287 1.00 93.06 207 GLY A O 1
ATOM 1480 N N . VAL A 1 208 ? -3.177 2.096 -11.856 1.00 94.12 208 VAL A N 1
ATOM 1481 C CA . VAL A 1 208 ? -4.109 3.232 -12.006 1.00 94.12 208 VAL A CA 1
ATOM 1482 C C . VAL A 1 208 ? -3.724 4.118 -13.178 1.00 94.12 208 VAL A C 1
ATOM 1484 O O . VAL A 1 208 ? -4.591 4.497 -13.964 1.00 94.12 208 VAL A O 1
ATOM 1487 N N . HIS A 1 209 ? -2.442 4.436 -13.299 1.00 93.62 209 HIS A N 1
ATOM 1488 C CA . HIS A 1 209 ? -1.898 5.230 -14.390 1.00 93.62 209 HIS A CA 1
ATOM 1489 C C . HIS A 1 209 ? -0.562 4.643 -14.823 1.00 93.62 209 HIS A C 1
ATOM 1491 O O . HIS A 1 209 ? 0.218 4.267 -13.955 1.00 93.62 209 HIS A O 1
ATOM 1497 N N . ASP A 1 210 ? -0.362 4.576 -16.136 1.00 91.38 210 ASP A N 1
ATOM 1498 C CA . ASP A 1 210 ? 0.875 4.164 -16.801 1.00 91.38 210 ASP A CA 1
ATOM 1499 C C . ASP A 1 210 ? 1.517 5.421 -17.388 1.00 91.38 210 ASP A C 1
ATOM 1501 O O . ASP A 1 210 ? 0.887 6.085 -18.225 1.00 91.38 210 ASP A O 1
ATOM 1505 N N . GLY A 1 211 ? 2.712 5.764 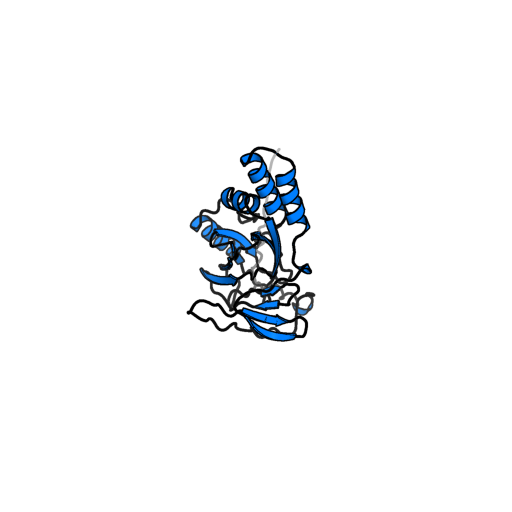-16.909 1.00 83.75 211 GLY A N 1
ATOM 1506 C CA . GLY A 1 211 ? 3.475 6.908 -17.403 1.00 83.75 211 GLY A CA 1
ATOM 1507 C C . GLY A 1 211 ? 4.102 6.665 -18.782 1.00 83.75 211 GLY A C 1
ATOM 1508 O O . GLY A 1 211 ? 4.335 7.620 -19.535 1.00 83.75 211 GLY A O 1
ATOM 1509 N N . GLY A 1 212 ? 4.293 5.399 -19.167 1.00 81.00 212 GLY A N 1
ATOM 1510 C CA . GLY A 1 212 ? 4.850 4.997 -20.452 1.00 81.00 212 GLY A CA 1
ATOM 1511 C C . GLY A 1 212 ? 5.568 3.642 -20.456 1.00 81.00 212 GLY A C 1
ATOM 1512 O O . GLY A 1 212 ? 6.720 3.517 -20.073 1.00 81.00 212 GLY A O 1
ATOM 1513 N N . GLY A 1 213 ? 4.990 2.649 -21.137 1.00 79.06 213 GLY A N 1
ATOM 1514 C CA . GLY A 1 213 ? 5.656 1.351 -21.351 1.00 79.06 213 GLY A CA 1
ATOM 1515 C C . GLY A 1 213 ? 5.252 0.278 -20.341 1.00 79.06 213 GLY A C 1
ATOM 1516 O O . GLY A 1 213 ? 5.710 -0.864 -20.454 1.00 79.06 213 GLY A O 1
ATOM 1517 N N . GLY A 1 214 ? 4.304 0.610 -19.465 1.00 84.44 214 GLY A N 1
ATOM 1518 C CA . GLY A 1 214 ? 3.650 -0.285 -18.531 1.00 84.44 214 GLY A CA 1
ATOM 1519 C C . GLY A 1 214 ? 4.129 -0.063 -17.105 1.00 84.44 214 GLY A C 1
ATOM 1520 O O . GLY A 1 214 ? 5.290 0.229 -16.861 1.00 84.44 214 GLY A O 1
ATOM 1521 N N . ILE A 1 215 ? 3.228 -0.316 -16.160 1.00 84.38 215 ILE A N 1
ATOM 1522 C CA . ILE A 1 215 ? 3.447 -0.033 -14.750 1.00 84.38 215 ILE A CA 1
ATOM 1523 C C . ILE A 1 215 ? 4.422 -1.047 -14.153 1.00 84.38 215 ILE A C 1
ATOM 1525 O O . ILE A 1 215 ? 4.121 -2.253 -14.118 1.00 84.38 215 ILE A O 1
ATOM 1529 N N . THR A 1 216 ? 5.557 -0.572 -13.639 1.00 82.94 216 THR A N 1
ATOM 1530 C CA . THR A 1 216 ? 6.589 -1.416 -13.016 1.00 82.94 216 THR A CA 1
ATOM 1531 C C . THR A 1 216 ? 6.733 -1.137 -11.531 1.00 82.94 216 THR A C 1
ATOM 1533 O O . THR A 1 216 ? 7.362 -0.171 -11.110 1.00 82.94 216 THR A O 1
ATOM 1536 N N . VAL A 1 217 ? 6.171 -2.028 -10.709 1.00 85.94 217 VAL A N 1
ATOM 1537 C CA . VAL A 1 217 ? 6.278 -1.925 -9.253 1.00 85.94 217 VAL A CA 1
ATOM 1538 C C . VAL A 1 217 ? 7.210 -2.991 -8.701 1.00 85.94 217 VAL A C 1
ATOM 1540 O O . VAL A 1 217 ? 7.062 -4.191 -8.943 1.00 85.94 217 VAL A O 1
ATOM 1543 N N . ALA A 1 218 ? 8.130 -2.556 -7.854 1.00 87.25 218 ALA A N 1
ATOM 1544 C CA . ALA A 1 218 ? 8.889 -3.429 -6.987 1.00 87.25 218 ALA A CA 1
ATOM 1545 C C . ALA A 1 218 ? 8.567 -3.135 -5.521 1.00 87.25 218 ALA A C 1
ATOM 1547 O O . ALA A 1 218 ? 8.230 -2.017 -5.128 1.00 87.25 218 ALA A O 1
ATOM 1548 N N . CYS A 1 219 ? 8.675 -4.169 -4.697 1.00 88.50 219 CYS A N 1
ATOM 1549 C CA . CYS A 1 219 ? 8.570 -4.076 -3.254 1.00 88.50 219 CYS A CA 1
ATOM 1550 C C . CYS A 1 219 ? 9.882 -4.527 -2.618 1.00 88.50 219 CYS A C 1
ATOM 1552 O O . CYS A 1 219 ? 10.398 -5.588 -2.958 1.00 88.50 219 CYS A O 1
ATOM 1554 N N . ARG A 1 220 ? 10.394 -3.776 -1.645 1.00 89.25 220 ARG A N 1
ATOM 1555 C CA . ARG A 1 220 ? 11.576 -4.151 -0.860 1.00 89.25 220 ARG A CA 1
ATOM 1556 C C . ARG A 1 220 ? 11.193 -4.500 0.570 1.00 89.25 220 ARG A C 1
ATOM 1558 O O . ARG A 1 220 ? 10.409 -3.789 1.199 1.00 89.25 220 ARG A O 1
ATOM 1565 N N . THR A 1 221 ? 11.791 -5.570 1.083 1.00 86.62 221 THR A N 1
ATOM 1566 C CA . THR A 1 221 ? 11.756 -5.946 2.502 1.00 86.62 221 THR A CA 1
ATOM 1567 C C . THR A 1 221 ? 13.148 -6.365 2.973 1.00 86.62 221 THR A C 1
ATOM 1569 O O . THR A 1 221 ? 14.085 -6.500 2.184 1.00 86.62 221 THR A O 1
ATOM 1572 N N . SER A 1 222 ? 13.296 -6.649 4.264 1.00 83.62 222 SER A N 1
ATOM 1573 C CA . SER A 1 222 ? 14.514 -7.214 4.853 1.00 83.62 222 SER A CA 1
ATOM 1574 C C . SER A 1 222 ? 14.904 -8.570 4.257 1.00 83.62 222 SER A C 1
ATOM 1576 O O . SER A 1 222 ? 16.052 -9.001 4.381 1.00 83.62 222 SER A O 1
ATOM 1578 N N . ARG A 1 223 ? 13.965 -9.248 3.585 1.00 81.88 223 ARG A N 1
ATOM 1579 C CA . ARG A 1 223 ? 14.214 -10.501 2.870 1.00 81.88 223 ARG A CA 1
ATOM 1580 C C . ARG A 1 223 ? 14.616 -10.297 1.415 1.00 81.88 223 ARG A C 1
ATOM 1582 O O . ARG A 1 223 ? 14.869 -11.300 0.759 1.00 81.88 223 ARG A O 1
AT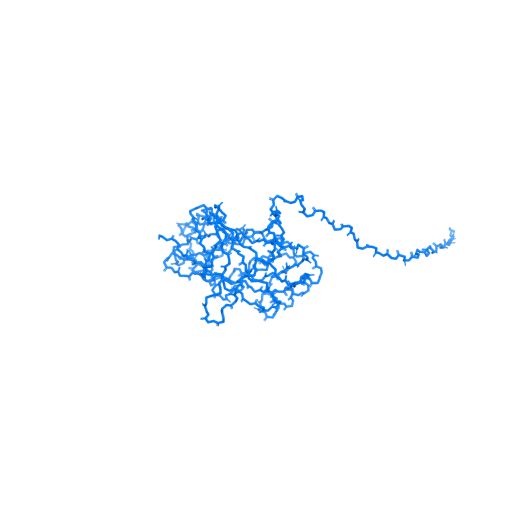OM 1589 N N . GLY A 1 224 ? 14.705 -9.067 0.918 1.00 86.88 224 GLY A N 1
ATOM 1590 C CA . GLY A 1 224 ? 15.125 -8.741 -0.445 1.00 86.88 224 GLY A CA 1
ATOM 1591 C C . GLY A 1 224 ? 14.045 -8.027 -1.255 1.00 86.88 224 GLY A C 1
ATOM 1592 O O . GLY A 1 224 ? 13.072 -7.510 -0.701 1.00 86.88 224 GLY A O 1
ATOM 1593 N N . ASP A 1 225 ? 14.231 -8.024 -2.571 1.00 89.81 225 ASP A N 1
ATOM 1594 C CA . ASP A 1 225 ? 13.390 -7.289 -3.513 1.00 89.81 225 ASP A CA 1
ATOM 1595 C C . ASP A 1 225 ? 12.429 -8.233 -4.236 1.00 89.81 225 ASP A C 1
ATOM 1597 O O . ASP A 1 225 ? 12.794 -9.341 -4.632 1.00 89.81 225 ASP A O 1
ATOM 1601 N N . TYR A 1 226 ? 11.190 -7.790 -4.403 1.00 86.69 226 TYR A N 1
ATOM 1602 C CA . TYR A 1 226 ? 10.100 -8.527 -5.022 1.00 86.69 226 TYR A CA 1
ATOM 1603 C C . TYR A 1 226 ? 9.571 -7.716 -6.192 1.00 86.69 226 TYR A C 1
ATOM 1605 O O . TYR A 1 226 ? 9.047 -6.621 -6.005 1.00 86.69 226 TYR A O 1
ATOM 1613 N N . PHE A 1 227 ? 9.683 -8.265 -7.391 1.00 86.31 227 PHE A N 1
ATOM 1614 C CA . PHE A 1 227 ? 9.292 -7.592 -8.621 1.00 86.31 227 PHE A CA 1
ATOM 1615 C C . PHE A 1 227 ? 7.950 -8.139 -9.097 1.00 86.31 227 PHE A C 1
ATOM 1617 O O . PHE A 1 227 ? 7.754 -9.364 -9.167 1.00 86.31 227 PHE A O 1
ATOM 1624 N N . THR A 1 228 ? 7.022 -7.231 -9.401 1.00 82.50 228 THR A N 1
ATOM 1625 C CA . THR A 1 228 ? 5.763 -7.584 -10.054 1.00 82.50 228 THR A CA 1
ATOM 1626 C C . THR A 1 228 ? 5.990 -7.827 -11.540 1.00 82.50 228 THR A C 1
ATOM 1628 O O . THR A 1 228 ? 7.057 -7.571 -12.098 1.00 82.50 228 THR A O 1
ATOM 1631 N N . ARG A 1 229 ? 4.965 -8.345 -12.218 1.00 81.75 229 ARG A N 1
ATOM 1632 C CA . ARG A 1 229 ? 4.927 -8.248 -13.677 1.00 81.75 229 ARG A CA 1
ATOM 1633 C C . ARG A 1 229 ? 4.744 -6.786 -14.084 1.00 81.75 229 ARG A C 1
ATOM 1635 O O . ARG A 1 229 ? 4.253 -5.992 -13.284 1.00 81.75 229 ARG A O 1
ATOM 1642 N N . VAL A 1 230 ? 5.039 -6.484 -15.345 1.00 85.12 230 VAL A N 1
ATOM 1643 C CA . VAL A 1 230 ? 4.567 -5.244 -15.971 1.00 85.12 230 VAL A CA 1
ATOM 1644 C C . VAL A 1 230 ? 3.036 -5.273 -15.986 1.00 85.12 230 VAL A C 1
ATOM 1646 O O . VAL A 1 230 ? 2.423 -6.284 -16.367 1.00 85.12 230 VAL A O 1
ATOM 1649 N N . MET A 1 231 ? 2.422 -4.198 -15.508 1.00 87.12 231 MET A N 1
ATOM 1650 C CA . MET A 1 231 ? 0.977 -4.069 -15.341 1.00 87.12 231 MET A CA 1
ATOM 1651 C C . MET A 1 231 ? 0.415 -2.991 -16.267 1.00 87.12 231 MET A C 1
ATOM 1653 O O . MET A 1 231 ? 1.032 -1.958 -16.483 1.00 87.12 231 MET A O 1
ATOM 1657 N N . ALA A 1 232 ? -0.784 -3.207 -16.796 1.00 88.62 232 ALA A N 1
ATOM 1658 C CA . ALA A 1 232 ? -1.570 -2.150 -17.421 1.00 88.62 232 ALA A CA 1
ATOM 1659 C C . ALA A 1 232 ? -2.485 -1.471 -16.380 1.00 88.62 232 ALA A C 1
ATOM 1661 O O . ALA A 1 232 ? -2.794 -2.068 -15.343 1.00 88.62 232 ALA A O 1
ATOM 1662 N N . PRO A 1 233 ? -2.997 -0.255 -16.638 1.00 92.00 233 PRO A N 1
ATOM 1663 C CA . PRO A 1 233 ? -4.063 0.314 -15.821 1.00 92.00 233 PRO A CA 1
ATOM 1664 C C . PRO A 1 233 ? -5.265 -0.642 -15.714 1.00 92.00 233 PRO A C 1
ATOM 1666 O O . PRO A 1 233 ? -5.759 -1.157 -16.718 1.00 92.00 233 PRO A O 1
ATOM 1669 N N . GLY A 1 234 ? -5.732 -0.885 -14.489 1.00 89.62 234 GLY A N 1
ATOM 1670 C CA . GLY A 1 234 ? -6.792 -1.841 -14.157 1.00 89.62 234 GLY A CA 1
ATOM 1671 C C . GLY A 1 234 ? -6.317 -3.275 -13.901 1.00 89.62 234 GLY A C 1
ATOM 1672 O O . GLY A 1 234 ? -7.096 -4.073 -13.375 1.00 89.62 234 GLY A O 1
ATOM 1673 N N . ASP A 1 235 ? -5.063 -3.615 -14.217 1.00 89.38 235 ASP A N 1
ATOM 1674 C CA . ASP A 1 235 ? -4.486 -4.886 -13.787 1.00 89.38 235 ASP A CA 1
ATOM 1675 C C . ASP A 1 235 ? -4.348 -4.921 -12.268 1.00 89.38 235 ASP A C 1
ATOM 1677 O O . ASP A 1 235 ? -3.962 -3.932 -11.647 1.00 89.38 235 ASP A O 1
ATOM 1681 N N . GLU A 1 236 ? -4.597 -6.087 -11.675 1.00 88.06 236 GLU A N 1
ATOM 1682 C CA . GLU A 1 236 ? -4.373 -6.325 -10.253 1.00 88.06 236 GLU A CA 1
ATOM 1683 C C . GLU A 1 236 ? -3.313 -7.412 -10.052 1.00 88.06 236 GLU A C 1
ATOM 1685 O O . GLU A 1 236 ? -3.370 -8.496 -10.641 1.00 88.06 236 GLU A O 1
ATOM 1690 N N . GLN A 1 237 ? -2.343 -7.110 -9.197 1.00 84.69 237 GLN A N 1
ATOM 1691 C CA . GLN A 1 237 ? -1.295 -8.010 -8.756 1.00 84.69 237 GLN A CA 1
ATOM 1692 C C . GLN A 1 237 ? -1.467 -8.250 -7.251 1.00 84.69 237 GLN A C 1
ATOM 1694 O O . GLN A 1 237 ? -1.184 -7.359 -6.443 1.00 84.69 237 GLN A O 1
ATOM 1699 N N . PRO A 1 238 ? -1.929 -9.442 -6.833 1.00 77.81 238 PRO A N 1
ATOM 1700 C CA . PRO A 1 238 ? -1.945 -9.787 -5.425 1.00 77.81 238 PRO A CA 1
ATOM 1701 C C . PRO A 1 238 ? -0.510 -9.947 -4.916 1.00 77.81 238 PRO A C 1
ATOM 1703 O O . PRO A 1 238 ? 0.359 -10.538 -5.561 1.00 77.81 238 PRO A O 1
ATOM 1706 N N . ILE A 1 239 ? -0.290 -9.409 -3.727 1.00 72.94 239 ILE A N 1
ATOM 1707 C CA . ILE A 1 239 ? 0.934 -9.454 -2.950 1.00 72.94 239 ILE A CA 1
ATOM 1708 C C . ILE A 1 239 ? 0.553 -10.075 -1.606 1.00 72.94 239 ILE A C 1
ATOM 1710 O O . ILE A 1 239 ? 0.140 -9.400 -0.662 1.00 72.94 239 ILE A O 1
ATOM 1714 N N . GLY A 1 240 ? 0.613 -11.404 -1.527 1.00 64.25 240 GLY A N 1
ATOM 1715 C CA . GLY A 1 240 ? 0.350 -12.090 -0.266 1.00 64.25 240 GLY A CA 1
ATOM 1716 C C . GLY A 1 240 ? 1.347 -11.638 0.804 1.00 64.25 240 GLY A C 1
ATOM 1717 O O . GLY A 1 240 ? 2.548 -11.599 0.533 1.00 64.25 240 GLY A O 1
ATOM 1718 N N . ILE A 1 241 ? 0.867 -11.329 2.013 1.00 62.19 241 ILE A N 1
ATOM 1719 C CA . ILE A 1 241 ? 1.725 -11.214 3.195 1.00 62.19 241 ILE A CA 1
ATOM 1720 C C . ILE A 1 241 ? 1.719 -12.580 3.877 1.00 62.19 241 ILE A C 1
ATOM 1722 O O . ILE A 1 241 ? 0.726 -12.976 4.493 1.00 62.19 241 ILE A O 1
ATOM 1726 N N . ALA A 1 242 ? 2.832 -13.306 3.794 1.00 52.47 242 ALA A N 1
ATOM 1727 C CA . ALA A 1 242 ? 3.019 -14.470 4.646 1.00 52.47 242 ALA A CA 1
ATOM 1728 C C . ALA A 1 242 ? 3.382 -13.971 6.051 1.00 52.47 242 ALA A C 1
ATOM 1730 O O . ALA A 1 242 ? 4.486 -13.471 6.270 1.00 52.47 242 ALA A O 1
ATOM 1731 N N . GLY A 1 243 ? 2.441 -14.073 6.995 1.00 44.22 243 GLY A N 1
ATOM 1732 C CA . GLY A 1 243 ? 2.701 -13.796 8.406 1.00 44.22 243 GLY A CA 1
ATOM 1733 C C . GLY A 1 243 ? 3.770 -14.755 8.923 1.00 44.22 243 GLY A C 1
ATOM 1734 O O . GLY A 1 243 ? 3.481 -15.915 9.202 1.00 44.22 243 GLY A O 1
ATOM 1735 N N . GLY A 1 244 ? 5.012 -14.284 9.000 1.00 37.62 244 GLY A N 1
ATOM 1736 C CA . GLY A 1 244 ? 6.110 -15.039 9.583 1.00 37.62 244 GLY A CA 1
ATOM 1737 C C . GLY A 1 244 ? 5.938 -15.096 11.095 1.00 37.62 244 GLY A C 1
ATOM 1738 O O . GLY A 1 244 ? 6.108 -14.086 11.774 1.00 37.62 244 GLY A O 1
ATOM 1739 N N . ARG A 1 245 ? 5.600 -16.270 11.616 1.00 33.66 245 ARG A N 1
ATOM 1740 C CA . ARG A 1 245 ? 5.999 -16.686 12.958 1.00 33.66 245 ARG A CA 1
ATOM 1741 C C . ARG A 1 245 ? 6.931 -17.874 12.820 1.00 33.66 245 ARG A C 1
ATOM 1743 O O . ARG A 1 245 ? 6.633 -18.732 11.960 1.00 33.66 245 ARG A O 1
#

Secondary structure (DSSP, 8-state):
-----------------PPPPPP-GGGSTT--TT-S-------TTS---EEEE-TT--EEEESEEE--GGGB-HHHHHHHHHHHHT---HHHHHHHHHHHHHHT--PPP---HHHHHHHHHHHHHTT--S-TTS------HHHHHHHHHS-EEEEEEEEEESS--S--EEEEEETTEEEEEEE--TT-EEEEEEEETTSPEEEEEEEEE-SSS-B-EEEEETTEEEEPPPB-TT-EEEEEEE---